Protein 2J9W (pdb70)

Organism: Xenopus laevis (NCBI:txid8355)

Structure (mmCIF, N/CA/C/O backbone):
data_2J9W
#
_entry.id   2J9W
#
_cell.length_a   25.997
_cell.length_b   89.713
_cell.length_c   40.384
_cell.angle_alpha   90.00
_cell.angle_beta   95.13
_cell.angle_gamma   90.00
#
_symmetry.space_group_name_H-M   'P 1 21 1'
#
loop_
_entity.id
_entity.type
_entity.pdbx_description
1 polymer 'VPS28-PROV PROTEIN'
2 water water
#
loop_
_atom_site.group_PDB
_atom_site.id
_atom_site.type_symbol
_atom_site.label_atom_id
_atom_site.label_alt_id
_atom_site.label_comp_id
_atom_site.label_asym_id
_atom_site.label_entity_id
_atom_site.label_seq_id
_atom_site.pdbx_PDB_ins_code
_atom_site.Cartn_x
_atom_site.Cartn_y
_atom_site.Cartn_z
_atom_site.occupancy
_atom_site.B_iso_or_equiv
_atom_site.auth_seq_id
_atom_site.auth_comp_id
_atom_site.auth_asym_id
_atom_site.auth_atom_id
_atom_site.pdbx_PDB_model_num
ATOM 1 N N . HIS A 1 1 ? 19.139 0.721 28.151 1.00 23.98 120 HIS A N 1
ATOM 2 C CA . HIS A 1 1 ? 18.393 1.802 28.831 1.00 23.53 120 HIS A CA 1
ATOM 3 C C . HIS A 1 1 ? 19.151 3.120 28.673 1.00 23.12 120 HIS A C 1
ATOM 4 O O . HIS A 1 1 ? 20.368 3.171 28.869 1.00 23.87 120 HIS A O 1
ATOM 11 N N . HIS A 1 2 ? 18.422 4.181 28.324 1.00 22.30 121 HIS A N 1
ATOM 12 C CA . HIS A 1 2 ? 18.998 5.500 28.071 1.00 22.93 121 HIS A CA 1
ATOM 13 C C . HIS A 1 2 ? 17.883 6.503 28.217 1.00 22.45 121 HIS A C 1
ATOM 14 O O . HIS A 1 2 ? 16.877 6.373 27.539 1.00 23.12 121 HIS A O 1
ATOM 21 N N . MET A 1 3 ? 18.043 7.504 29.085 1.00 20.63 122 MET A N 1
ATOM 22 C CA . MET A 1 3 ? 16.997 8.516 29.251 1.00 19.94 122 MET A CA 1
ATOM 23 C C . MET A 1 3 ? 17.367 9.779 28.501 1.00 19.49 122 MET A C 1
ATOM 24 O O . MET A 1 3 ? 18.506 10.233 28.577 1.00 19.72 122 MET A O 1
ATOM 29 N N . GLY A 1 4 ? 16.389 10.340 27.796 1.00 17.84 123 GLY A N 1
ATOM 30 C CA . GLY A 1 4 ? 16.551 11.559 27.008 1.00 18.77 123 GLY A CA 1
ATOM 31 C C . GLY A 1 4 ? 16.599 12.844 27.812 1.00 19.73 123 GLY A C 1
ATOM 32 O O . GLY A 1 4 ? 16.249 12.872 29.015 1.00 19.49 123 GLY A O 1
ATOM 33 N N . ASN A 1 5 ? 17.010 13.916 27.131 1.00 18.67 124 ASN A N 1
ATOM 34 C CA . ASN A 1 5 ? 17.095 15.246 27.713 1.00 18.48 124 ASN A CA 1
ATOM 35 C C . ASN A 1 5 ? 15.785 15.735 28.317 1.00 16.44 124 ASN A C 1
ATOM 36 O O . ASN A 1 5 ? 15.798 16.269 29.441 1.00 15.61 124 ASN A O 1
ATOM 41 N N . LEU A 1 6 ? 14.670 15.614 27.600 1.00 15.20 125 LEU A N 1
ATOM 42 C CA . LEU A 1 6 ? 13.415 16.137 28.095 1.00 14.54 125 LEU A CA 1
ATOM 43 C C . LEU A 1 6 ? 13.031 15.535 29.457 1.00 13.36 125 LEU A C 1
ATOM 44 O O . LEU A 1 6 ? 12.660 16.260 30.389 1.00 12.24 125 LEU A O 1
ATOM 49 N N . ASN A 1 7 ? 13.075 14.219 29.580 1.00 12.52 126 ASN A N 1
ATOM 50 C CA . ASN A 1 7 ? 12.686 13.578 30.832 1.00 11.42 126 ASN A CA 1
ATOM 51 C C . ASN A 1 7 ? 13.632 13.885 31.969 1.00 11.24 126 ASN A C 1
ATOM 52 O O . ASN A 1 7 ? 13.190 14.046 33.108 1.00 11.41 126 ASN A O 1
ATOM 57 N N . ARG A 1 8 ? 14.916 14.008 31.691 1.00 11.72 127 ARG A N 1
ATOM 58 C CA . ARG A 1 8 ? 15.906 14.455 32.692 1.00 12.05 127 ARG A CA 1
ATOM 59 C C . ARG A 1 8 ? 15.568 15.870 33.139 1.00 12.97 127 ARG A C 1
ATOM 60 O O . ARG A 1 8 ? 15.610 16.163 34.357 1.00 12.83 127 ARG A O 1
ATOM 68 N N . CYS A 1 9 ? 15.224 16.756 32.219 1.00 11.83 128 CYS A N 1
ATOM 69 C CA . CYS A 1 9 ? 14.813 18.117 32.579 1.00 12.92 128 CYS A CA 1
ATOM 70 C C . CYS A 1 9 ? 13.573 18.132 33.449 1.00 10.26 128 CYS A C 1
ATOM 71 O O . CYS A 1 9 ? 13.511 18.878 34.455 1.00 10.08 128 CYS A O 1
ATOM 74 N N . ILE A 1 10 ? 12.549 17.371 33.088 1.00 10.81 129 ILE A N 1
ATOM 75 C CA . ILE A 1 10 ? 11.350 17.353 33.875 1.00 10.64 129 ILE A CA 1
ATOM 76 C C . ILE A 1 10 ? 11.641 16.919 35.298 1.00 10.13 129 ILE A C 1
ATOM 77 O O . ILE A 1 10 ? 11.196 17.570 36.245 1.00 10.00 129 ILE A O 1
ATOM 82 N N . ALA A 1 11 ? 12.394 15.851 35.468 1.00 9.79 130 ALA A N 1
ATOM 83 C CA . ALA A 1 11 ? 12.682 15.373 36.814 1.00 10.23 130 ALA A CA 1
ATOM 84 C C . ALA A 1 11 ? 13.457 16.416 37.593 1.00 9.92 130 ALA A C 1
ATOM 85 O O . ALA A 1 11 ? 13.143 16.663 38.766 1.00 9.98 130 ALA A O 1
ATOM 87 N N . ASP A 1 12 ? 14.438 17.054 36.962 1.00 9.38 131 ASP A N 1
ATOM 88 C CA . ASP A 1 12 ? 15.250 18.042 37.659 1.00 10.68 131 ASP A CA 1
ATOM 89 C C . ASP A 1 12 ? 14.456 19.285 38.023 1.00 9.27 131 ASP A C 1
ATOM 90 O O . ASP A 1 12 ? 14.630 19.845 39.129 1.00 9.98 131 ASP A O 1
ATOM 95 N N . ILE A 1 13 ? 13.583 19.725 37.130 1.00 8.39 132 ILE A N 1
ATOM 96 C CA . ILE A 1 13 ? 12.773 20.916 37.419 1.00 8.48 132 ILE A CA 1
ATOM 97 C C . ILE A 1 13 ? 11.800 20.637 38.595 1.00 7.89 132 ILE A C 1
ATOM 98 O O . ILE A 1 13 ? 11.670 21.463 39.520 1.00 8.41 132 ILE A O 1
ATOM 103 N N . VAL A 1 14 ? 11.125 19.484 38.593 1.00 8.47 133 VAL A N 1
ATOM 104 C CA . VAL A 1 14 ? 10.243 19.145 39.692 1.00 9.28 133 VAL A CA 1
ATOM 105 C C . VAL A 1 14 ? 11.036 19.090 41.008 1.00 9.36 133 VAL A C 1
ATOM 106 O O . VAL A 1 14 ? 10.641 19.704 42.027 1.00 7.78 133 VAL A O 1
ATOM 110 N N . SER A 1 15 ? 12.160 18.374 41.006 1.00 10.07 134 SER A N 1
ATOM 111 C CA . SER A 1 15 ? 12.900 18.249 42.245 1.00 9.88 134 SER A CA 1
ATOM 112 C C . SER A 1 15 ? 13.461 19.592 42.726 1.00 9.18 134 SER A C 1
ATOM 113 O O . SER A 1 15 ? 13.492 19.870 43.936 1.00 10.24 134 SER A O 1
ATOM 116 N N . LEU A 1 16 ? 13.867 20.465 41.813 1.00 8.74 135 LEU A N 1
ATOM 117 C CA . LEU A 1 16 ? 14.413 21.774 42.205 1.00 8.91 135 LEU A CA 1
ATOM 118 C C . LEU A 1 16 ? 13.332 22.703 42.710 1.00 8.78 135 LEU A C 1
ATOM 119 O O . LEU A 1 16 ? 13.550 23.408 43.711 1.00 8.02 135 LEU A O 1
ATOM 124 N N . PHE A 1 17 ? 12.162 22.714 42.073 1.00 8.94 136 PHE A N 1
ATOM 125 C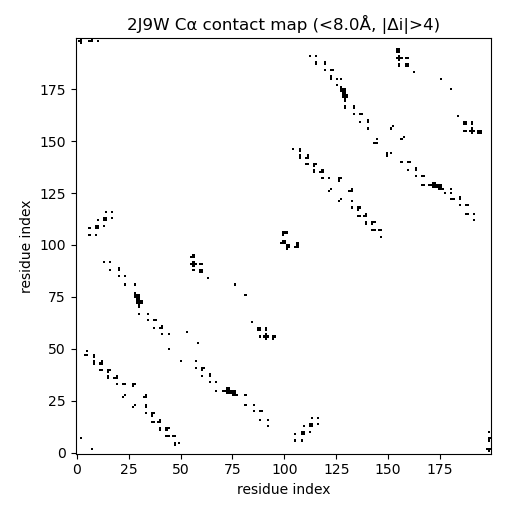 CA . PHE A 1 17 ? 11.064 23.506 42.623 1.00 8.66 136 PHE A CA 1
ATOM 126 C C . PHE A 1 17 ? 10.816 23.115 44.072 1.00 9.41 136 PHE A C 1
ATOM 127 O O . PHE A 1 17 ? 10.713 23.980 44.956 1.00 9.66 136 PHE A O 1
ATOM 135 N N . ILE A 1 18 ? 10.681 21.817 44.331 1.00 9.44 137 ILE A N 1
ATOM 136 C CA . ILE A 1 18 ? 10.300 21.396 45.684 1.00 11.29 137 ILE A CA 1
ATOM 137 C C . ILE A 1 18 ? 11.464 21.636 46.638 1.00 11.33 137 ILE A C 1
ATOM 138 O O . ILE A 1 18 ? 11.227 22.027 47.796 1.00 11.67 137 ILE A O 1
ATOM 143 N N . THR A 1 19 ? 12.709 21.433 46.187 1.00 10.68 138 THR A N 1
ATOM 144 C CA A THR A 1 19 ? 13.868 21.671 47.058 0.50 12.56 138 THR A CA 1
ATOM 145 C CA B THR A 1 19 ? 13.913 21.697 46.987 0.50 11.04 138 THR A CA 1
ATOM 146 C C . THR A 1 19 ? 13.959 23.135 47.488 1.00 11.50 138 THR A C 1
ATOM 147 O O . THR A 1 19 ? 14.180 23.416 48.700 1.00 12.20 138 THR A O 1
ATOM 154 N N . VAL A 1 20 ? 13.756 24.071 46.558 1.00 10.56 139 VAL A N 1
ATOM 155 C CA . VAL A 1 20 ? 13.818 25.487 46.929 1.00 10.88 139 VAL A CA 1
ATOM 156 C C . VAL A 1 20 ? 12.681 25.818 47.899 1.00 10.46 139 VAL A C 1
ATOM 157 O O . VAL A 1 20 ? 12.906 26.472 48.937 1.00 10.61 139 VAL A O 1
ATOM 161 N N . MET A 1 21 ? 11.460 25.363 47.615 1.00 9.31 140 MET A N 1
ATOM 162 C CA . MET A 1 21 ? 10.343 25.607 48.526 1.00 11.39 140 MET A CA 1
ATOM 163 C C . MET A 1 21 ? 10.598 25.027 49.905 1.00 10.58 140 MET A C 1
ATOM 164 O O . MET A 1 21 ? 10.350 25.686 50.917 1.00 11.29 140 MET A O 1
ATOM 169 N N . ASP A 1 22 ? 11.154 23.814 49.950 1.00 9.78 141 ASP A N 1
ATOM 170 C CA . ASP A 1 22 ? 11.424 23.186 51.234 1.00 10.78 141 ASP A CA 1
ATOM 171 C C . ASP A 1 22 ? 12.479 23.921 52.026 1.00 11.61 141 ASP A C 1
ATOM 172 O O . ASP A 1 22 ? 12.360 24.024 53.247 1.00 13.00 141 ASP A O 1
ATOM 177 N N . LYS A 1 23 ? 13.483 24.471 51.355 1.00 11.87 142 LYS A N 1
ATOM 178 C CA . LYS A 1 23 ? 14.505 25.265 52.058 1.00 12.68 142 LYS A CA 1
ATOM 179 C C . LYS A 1 23 ? 13.876 26.504 52.664 1.00 12.61 142 LYS A C 1
ATOM 180 O O . LYS A 1 23 ? 14.162 26.843 53.824 1.00 12.45 142 LYS A O 1
ATOM 186 N N . LEU A 1 24 ? 13.030 27.182 51.902 1.00 11.76 143 LEU A N 1
ATOM 187 C CA . LEU A 1 24 ? 12.285 28.341 52.439 1.00 12.01 143 LEU A CA 1
ATOM 188 C C . LEU A 1 24 ? 11.400 27.961 53.625 1.00 13.44 143 LEU A C 1
ATOM 189 O O . LEU A 1 24 ? 11.330 28.684 54.626 1.00 14.45 143 LEU A O 1
ATOM 194 N N . ARG A 1 25 ? 10.772 26.798 53.584 1.00 14.36 144 ARG A N 1
ATOM 195 C CA . ARG A 1 25 ? 9.966 26.330 54.714 1.00 16.59 144 ARG A CA 1
ATOM 196 C C . ARG A 1 25 ? 10.818 25.960 55.913 1.00 17.12 144 ARG A C 1
ATOM 197 O O . ARG A 1 25 ? 10.294 25.963 57.045 1.00 18.99 144 ARG A O 1
ATOM 205 N N . LEU A 1 26 ? 12.096 25.670 55.691 1.00 17.86 145 LEU A N 1
ATOM 206 C CA . LEU A 1 26 ? 13.045 25.306 56.762 1.00 18.12 145 LEU A CA 1
ATOM 207 C C . LEU A 1 26 ? 13.782 26.518 57.328 1.00 18.33 145 LEU A C 1
ATOM 208 O O . LEU A 1 26 ? 14.767 26.379 58.065 1.00 18.30 145 LEU A O 1
ATOM 213 N N . GLU A 1 27 ? 13.285 27.693 56.980 1.00 17.87 146 GLU A N 1
ATOM 214 C CA . GLU A 1 27 ? 13.890 28.958 57.439 1.00 18.70 146 GLU A CA 1
ATOM 215 C C . GLU A 1 27 ? 15.289 29.251 56.921 1.00 17.81 146 GLU A C 1
ATOM 216 O O . GLU A 1 27 ? 16.051 29.992 57.543 1.00 18.44 146 GLU A O 1
ATOM 222 N N . ILE A 1 28 ? 15.637 28.668 55.779 1.00 14.61 147 ILE A N 1
ATOM 223 C CA . ILE A 1 28 ? 16.841 29.057 55.085 1.00 15.74 147 ILE A CA 1
ATOM 224 C C . ILE A 1 28 ? 16.515 30.390 54.396 1.00 14.77 147 ILE A C 1
ATOM 225 O O . ILE A 1 28 ? 15.500 30.507 53.687 1.00 14.84 147 ILE A O 1
ATOM 230 N N . ARG A 1 29 ? 17.354 31.401 54.632 1.00 14.30 148 ARG A N 1
ATOM 231 C CA . ARG A 1 29 ? 17.054 32.789 54.212 1.00 14.13 148 ARG A CA 1
ATOM 232 C C . ARG A 1 29 ? 18.174 33.495 53.441 1.00 13.03 148 ARG A C 1
ATOM 233 O O . ARG A 1 29 ? 17.897 34.434 52.726 1.00 11.90 148 ARG A O 1
ATOM 241 N N . ALA A 1 30 ? 19.422 33.041 53.578 1.00 12.21 149 ALA A N 1
ATOM 242 C CA . ALA A 1 30 ? 20.528 33.788 52.997 1.00 12.25 149 ALA A CA 1
ATOM 243 C C . ALA A 1 30 ? 20.528 33.642 51.504 1.00 12.22 149 ALA A C 1
ATOM 244 O O . ALA A 1 30 ? 20.308 32.536 50.9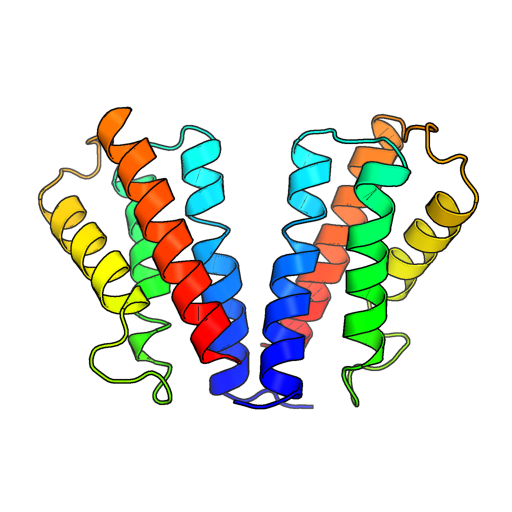85 1.00 12.62 149 ALA A O 1
ATOM 246 N N . MET A 1 31 ? 20.896 34.717 50.821 1.00 12.07 150 MET A N 1
ATOM 247 C CA . MET A 1 31 ? 20.921 34.713 49.363 1.00 13.29 150 MET A CA 1
ATOM 248 C C . MET A 1 31 ? 21.814 33.604 48.852 1.00 12.32 150 MET A C 1
ATOM 249 O O . MET A 1 31 ? 21.449 32.870 47.895 1.00 13.43 150 MET A O 1
ATOM 254 N N . ASP A 1 32 ? 22.993 33.438 49.457 1.00 12.62 151 ASP A N 1
ATOM 255 C CA . ASP A 1 32 ? 23.916 32.440 48.917 1.00 12.69 151 ASP A CA 1
ATOM 256 C C . ASP A 1 32 ? 23.479 30.997 49.209 1.00 12.66 151 ASP A C 1
ATOM 257 O O . ASP A 1 32 ? 24.081 30.027 48.702 1.00 13.52 151 ASP A O 1
ATOM 262 N N . GLU A 1 33 ? 22.429 30.822 50.014 1.00 11.91 152 GLU A N 1
ATOM 263 C CA . GLU A 1 33 ? 21.867 29.512 50.309 1.00 13.27 152 GLU A CA 1
ATOM 264 C C . GLU A 1 33 ? 20.651 29.163 49.469 1.00 12.35 152 GLU A C 1
ATOM 265 O O . GLU A 1 33 ? 20.273 27.987 49.384 1.00 14.33 152 GLU A O 1
ATOM 271 N N . ILE A 1 34 ? 20.009 30.166 48.873 1.00 10.94 153 ILE A N 1
ATOM 272 C CA . ILE A 1 34 ? 18.784 29.966 48.078 1.00 11.99 153 ILE A CA 1
ATOM 273 C C . ILE A 1 34 ? 19.077 30.171 46.593 1.00 11.38 153 ILE A C 1
ATOM 274 O O . ILE A 1 34 ? 18.590 29.423 45.702 1.00 11.50 153 ILE A O 1
ATOM 279 N N . GLN A 1 35 ? 19.838 31.206 46.292 1.00 11.10 154 GLN A N 1
ATOM 280 C CA . GLN A 1 35 ? 20.068 31.551 44.903 1.00 11.34 154 GLN A CA 1
ATOM 281 C C . GLN A 1 35 ? 20.647 30.401 44.007 1.00 10.94 154 GLN A C 1
ATOM 282 O O . GLN A 1 35 ? 20.242 30.279 42.851 1.00 10.85 154 GLN A O 1
ATOM 28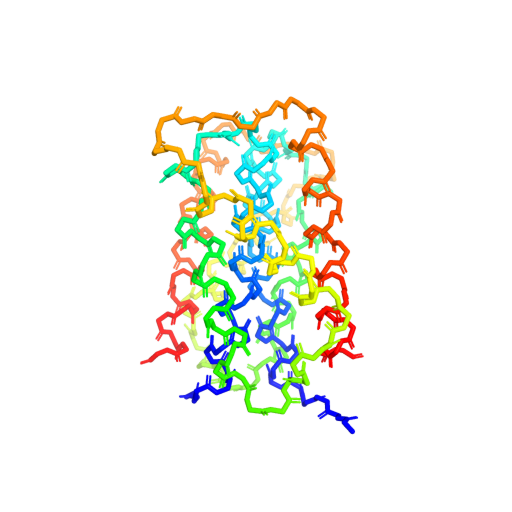8 N N . PRO A 1 36 ? 21.634 29.623 44.484 1.00 11.06 155 PRO A N 1
ATOM 289 C CA . PRO A 1 36 ? 22.204 28.597 43.572 1.00 11.00 155 PRO A CA 1
ATOM 290 C C . PRO A 1 36 ? 21.200 27.583 43.087 1.00 11.34 155 PRO A C 1
ATOM 291 O O . PRO A 1 36 ? 21.195 27.231 41.911 1.00 11.38 155 PRO A O 1
ATOM 295 N N . ASP A 1 37 ? 20.352 27.080 43.951 1.00 11.16 156 ASP A N 1
ATOM 296 C CA . ASP A 1 37 ? 19.310 26.189 43.462 1.00 12.37 156 ASP A CA 1
ATOM 297 C C . ASP A 1 37 ? 18.334 26.871 42.510 1.00 12.31 156 ASP A C 1
ATOM 298 O O . ASP A 1 37 ? 17.864 26.251 41.552 1.00 11.13 156 ASP A O 1
ATOM 303 N N . LEU A 1 38 ? 18.021 28.146 42.762 1.00 10.91 157 LEU A N 1
ATOM 304 C CA . LEU A 1 38 ? 17.118 28.876 41.896 1.00 10.64 157 LEU A CA 1
ATOM 305 C C . LEU A 1 38 ? 17.760 29.056 40.522 1.00 10.37 157 LEU A C 1
ATOM 306 O O . LEU A 1 38 ? 17.105 28.973 39.490 1.00 9.43 157 LEU A O 1
ATOM 311 N N . ARG A 1 39 ? 19.069 29.324 40.500 1.00 10.55 158 ARG A N 1
ATOM 312 C CA . ARG A 1 39 ? 19.760 29.439 39.239 1.00 10.00 158 ARG A CA 1
ATOM 313 C C . ARG A 1 39 ? 19.734 28.103 38.501 1.00 10.73 158 ARG A C 1
ATOM 314 O O . ARG A 1 39 ? 19.527 28.080 37.307 1.00 9.63 158 ARG A O 1
ATOM 322 N N . GLU A 1 40 ? 19.932 27.008 39.229 1.00 9.84 159 GLU A N 1
ATOM 323 C CA . GLU A 1 40 ? 19.903 25.665 38.609 1.00 11.08 159 GLU A CA 1
ATOM 324 C C . GLU A 1 40 ? 18.521 25.413 38.014 1.00 9.91 159 GLU A C 1
ATOM 325 O O . GLU A 1 40 ? 18.404 24.905 36.890 1.00 10.75 159 GLU A O 1
ATOM 331 N N . LEU A 1 41 ? 17.476 25.818 38.722 1.00 10.20 160 LEU A N 1
ATOM 332 C CA . LEU A 1 41 ? 16.110 25.651 38.229 1.00 9.83 160 LEU A CA 1
ATOM 333 C C . LEU A 1 41 ? 15.867 26.443 36.950 1.00 9.63 160 LEU A C 1
ATOM 334 O O . LEU A 1 41 ? 15.356 25.928 35.945 1.00 10.53 160 LEU A O 1
ATOM 339 N N . MET A 1 42 ? 16.317 27.699 36.946 1.00 10.40 161 MET A N 1
ATOM 340 C CA . MET A 1 42 ? 16.174 28.547 35.779 1.00 10.91 161 MET A CA 1
ATOM 341 C C . MET A 1 42 ? 16.904 27.941 34.573 1.00 9.80 161 MET A C 1
ATOM 342 O O . MET A 1 42 ? 16.347 27.860 33.467 1.00 10.27 161 MET A O 1
ATOM 347 N N . GLU A 1 43 ? 18.180 27.560 34.761 1.00 10.84 162 GLU A N 1
ATOM 348 C CA . GLU A 1 43 ? 18.951 26.993 33.634 1.00 11.02 162 GLU A CA 1
ATOM 349 C C . GLU A 1 43 ? 18.348 25.696 33.135 1.00 11.27 162 GLU A C 1
ATOM 350 O O . GLU A 1 43 ? 18.411 25.417 31.918 1.00 12.66 162 GLU A O 1
ATOM 356 N N . THR A 1 44 ? 17.795 24.875 34.023 1.00 9.44 163 THR A N 1
ATOM 357 C CA A THR A 1 44 ? 17.169 23.649 33.530 0.50 12.15 163 THR A CA 1
ATOM 358 C CA B THR A 1 44 ? 17.147 23.639 33.565 0.50 10.39 163 THR A CA 1
ATOM 359 C C . THR A 1 44 ? 15.931 23.945 32.691 1.00 10.86 163 THR A C 1
ATOM 360 O O . THR A 1 44 ? 15.726 23.285 31.671 1.00 11.97 163 THR A O 1
ATOM 367 N N . MET A 1 45 ? 15.130 24.944 33.082 1.00 11.14 164 MET A N 1
ATOM 368 C CA . MET A 1 45 ? 13.984 25.365 32.261 1.00 12.40 164 MET A CA 1
ATOM 369 C C . MET A 1 45 ? 14.484 25.879 30.926 1.00 14.09 164 MET A C 1
ATOM 370 O O . MET A 1 45 ? 13.859 25.612 29.880 1.00 14.85 164 MET A O 1
ATOM 375 N N . ASN A 1 46 ? 15.621 26.577 30.935 1.00 14.75 165 ASN A N 1
ATOM 376 C CA . ASN A 1 46 ? 16.210 27.061 29.671 1.00 16.08 165 ASN A CA 1
ATOM 377 C C . ASN A 1 46 ? 16.663 25.919 28.767 1.00 17.29 165 ASN A C 1
ATOM 378 O O . ASN A 1 46 ? 16.613 26.058 27.533 1.00 20.26 165 ASN A O 1
ATOM 383 N N . ARG A 1 47 ? 17.095 24.806 29.349 1.00 17.15 166 ARG A N 1
ATOM 384 C CA . ARG A 1 47 ? 17.511 23.630 28.557 1.00 19.24 166 ARG A CA 1
ATOM 385 C C . ARG A 1 47 ? 16.317 22.801 28.070 1.00 19.92 166 ARG A C 1
ATOM 386 O O . ARG A 1 47 ? 16.477 21.899 27.208 1.00 20.25 166 ARG A O 1
ATOM 394 N N . MET A 1 48 ? 15.126 23.092 28.598 1.00 19.30 167 MET A N 1
ATOM 395 C CA . MET A 1 48 ? 13.919 22.379 28.186 1.00 18.70 167 MET A CA 1
ATOM 396 C C . MET A 1 48 ? 13.298 23.124 27.033 1.00 19.74 167 MET A C 1
ATOM 397 O O . MET A 1 48 ? 12.487 24.014 27.221 1.00 20.44 167 MET A O 1
ATOM 402 N N . SER A 1 49 ? 13.675 22.740 25.818 1.00 22.29 168 SER A N 1
ATOM 403 C CA . SER A 1 49 ? 13.234 23.447 24.612 1.00 23.10 168 SER A CA 1
ATOM 404 C C . SER A 1 49 ? 11.721 23.416 24.352 1.00 23.85 168 SER A C 1
ATOM 405 O O . SER A 1 49 ? 11.191 24.297 23.648 1.00 24.32 168 SER A O 1
ATOM 408 N N . HIS A 1 50 ? 11.032 22.429 24.936 1.00 22.24 169 HIS A N 1
ATOM 409 C CA . HIS A 1 50 ? 9.595 22.257 24.737 1.00 22.42 169 HIS A CA 1
ATOM 410 C C . HIS A 1 50 ? 8.748 23.312 25.477 1.00 22.80 169 HIS A C 1
ATOM 411 O O . HIS A 1 50 ? 7.549 23.469 25.193 1.00 23.69 169 HIS A O 1
ATOM 418 N N . LEU A 1 51 ? 9.356 24.025 26.428 1.00 22.81 170 LEU A N 1
ATOM 419 C CA . LEU A 1 51 ? 8.634 25.072 27.152 1.00 23.51 170 LEU A CA 1
ATOM 420 C C . LEU A 1 51 ? 8.390 26.251 26.229 1.00 24.88 170 LEU A C 1
ATOM 421 O O . LEU A 1 51 ? 9.279 26.613 25.444 1.00 25.99 170 LEU A O 1
ATOM 426 N N . PRO A 1 52 ? 7.190 26.849 26.309 1.00 25.93 171 PRO A N 1
ATOM 427 C CA . PRO A 1 52 ? 6.913 28.055 25.525 1.00 26.93 171 PRO A CA 1
ATOM 428 C C . PRO A 1 52 ? 7.869 29.206 25.898 1.00 28.05 171 PRO A C 1
ATOM 429 O O . PRO A 1 52 ? 8.336 29.276 27.036 1.00 26.79 171 PRO A O 1
ATOM 433 N N . PRO A 1 53 ? 8.201 30.087 24.930 1.00 28.59 172 PRO A N 1
ATOM 434 C CA . PRO A 1 53 ? 9.194 31.116 25.240 1.00 29.15 172 PRO A CA 1
ATOM 435 C C . PRO A 1 53 ? 8.805 32.078 26.368 1.00 29.02 172 PRO A C 1
ATOM 436 O O . PRO A 1 53 ? 9.693 32.584 27.065 1.00 30.27 172 PRO A O 1
ATOM 440 N N . ASP A 1 54 ? 7.510 32.315 26.558 1.00 28.55 173 ASP A N 1
ATOM 441 C CA . ASP A 1 54 ? 7.051 33.229 27.610 1.00 27.42 173 ASP A CA 1
ATOM 442 C C . ASP A 1 54 ? 6.473 32.484 28.829 1.00 25.69 173 ASP A C 1
ATOM 443 O O . ASP A 1 54 ? 5.725 33.061 29.624 1.00 24.82 173 ASP A O 1
ATOM 448 N N . PHE A 1 55 ? 6.820 31.209 28.960 1.00 21.91 174 PHE A N 1
ATOM 449 C CA . PHE A 1 55 ? 6.296 30.349 30.023 1.00 18.47 174 PHE A CA 1
ATOM 450 C C . PHE A 1 55 ? 6.318 31.034 31.391 1.00 17.26 174 PHE A C 1
ATOM 451 O O . PHE A 1 55 ? 7.370 31.465 31.879 1.00 15.44 174 PHE A O 1
ATOM 459 N N . GLU A 1 56 ? 5.122 31.131 31.974 1.00 17.69 175 GLU A N 1
ATOM 460 C CA . GLU A 1 56 ? 4.829 31.726 33.282 1.00 18.81 175 GLU A CA 1
ATOM 461 C C . GLU A 1 56 ? 5.804 31.334 34.413 1.00 16.55 175 GLU A C 1
ATOM 462 O O . GLU A 1 56 ? 6.300 32.181 35.193 1.00 16.08 175 GLU A O 1
ATOM 468 N N . GLY A 1 57 ? 6.105 30.057 34.491 1.00 14.46 176 GLY A N 1
ATOM 469 C CA . GLY A 1 57 ? 6.953 29.565 35.565 1.00 14.47 176 GLY A CA 1
ATOM 470 C C . GLY A 1 57 ? 8.382 30.070 35.469 1.00 14.26 176 GLY A C 1
ATOM 471 O O . GLY A 1 57 ? 9.042 30.392 36.486 1.00 14.70 176 GLY A O 1
ATOM 472 N N . ARG A 1 58 ? 8.895 30.153 34.245 1.00 11.90 177 ARG A N 1
ATOM 473 C CA . ARG A 1 58 ? 10.204 30.706 34.060 1.00 12.70 177 ARG A CA 1
ATOM 474 C C . ARG A 1 58 ? 10.249 32.185 34.392 1.00 12.38 177 ARG A C 1
ATOM 475 O O . ARG A 1 58 ? 11.228 32.635 34.952 1.00 13.38 177 ARG A O 1
ATOM 483 N N . GLU A 1 59 ? 9.185 32.917 34.075 1.00 12.75 178 GLU A N 1
ATOM 484 C CA . GLU A 1 59 ? 9.193 34.350 34.355 1.00 14.41 178 GLU A CA 1
ATOM 485 C C . GLU A 1 59 ? 9.262 34.577 35.863 1.00 12.54 178 GLU A C 1
ATOM 486 O O . GLU A 1 59 ? 9.955 35.467 36.319 1.00 12.88 178 GLU A O 1
ATOM 492 N N . LYS A 1 60 ? 8.558 33.767 36.639 1.00 11.37 179 LYS A N 1
ATOM 493 C CA . LYS A 1 60 ? 8.537 33.948 38.078 1.00 11.17 179 LYS A CA 1
ATOM 494 C C . LYS A 1 60 ? 9.887 33.643 38.698 1.00 10.59 179 LYS A C 1
ATOM 495 O O . LYS A 1 60 ? 10.387 34.381 39.541 1.00 11.31 179 LYS A O 1
ATOM 501 N N . VAL A 1 61 ? 10.533 32.569 38.236 1.00 9.60 180 VAL A N 1
ATOM 502 C CA . VAL A 1 61 ? 11.855 32.216 38.711 1.00 10.27 180 VAL A CA 1
ATOM 503 C C . VAL A 1 61 ? 12.865 33.296 38.299 1.00 9.41 180 VAL A C 1
ATOM 504 O O . VAL A 1 61 ? 13.681 33.722 39.111 1.00 9.86 180 VAL A O 1
ATOM 508 N N . SER A 1 62 ? 12.810 33.752 37.044 1.00 9.13 181 SER A N 1
ATOM 509 C CA . SER A 1 62 ? 13.712 34.799 36.562 1.00 10.60 181 SER A CA 1
ATOM 510 C C . SER A 1 62 ? 13.596 36.078 37.398 1.00 9.18 181 SER A C 1
ATOM 511 O O . SER A 1 62 ? 14.600 36.711 37.730 1.00 10.66 181 SER A O 1
ATOM 514 N N . GLN A 1 63 ? 12.369 36.473 37.701 1.00 9.70 182 GLN A N 1
ATOM 515 C CA . GLN A 1 63 ? 12.173 37.684 38.497 1.00 9.49 182 GLN A CA 1
ATOM 516 C C . GLN A 1 63 ? 12.785 37.557 39.860 1.00 8.86 182 GLN A C 1
ATOM 517 O O . GLN A 1 63 ? 13.435 38.489 40.331 1.00 9.45 182 GLN A O 1
ATOM 523 N N . TRP A 1 64 ? 12.622 36.411 40.511 1.00 9.02 183 TRP A N 1
ATOM 524 C CA . TRP A 1 64 ? 13.324 36.168 41.760 1.00 9.66 183 TRP A CA 1
ATOM 525 C C . TRP A 1 64 ? 14.856 36.148 41.605 1.00 10.06 183 TRP A C 1
ATOM 526 O O . TRP A 1 64 ? 15.601 36.697 42.457 1.00 10.59 183 TRP A O 1
ATOM 537 N N . LEU A 1 65 ? 15.376 35.569 40.512 1.00 10.73 184 LEU A N 1
ATOM 538 C CA . LEU A 1 65 ? 16.838 35.636 40.328 1.00 11.79 184 LEU A CA 1
ATOM 539 C C . LEU A 1 65 ? 17.367 37.067 40.199 1.00 11.61 184 LEU A C 1
ATOM 540 O O . LEU A 1 65 ? 18.402 37.436 40.750 1.00 12.12 184 LEU A O 1
ATOM 545 N N . GLN A 1 66 ? 16.596 37.902 39.500 1.00 11.98 185 GLN A N 1
ATOM 546 C CA . GLN A 1 66 ? 16.938 39.300 39.337 1.00 13.69 185 GLN A CA 1
ATOM 547 C C . GLN A 1 66 ? 16.891 40.014 40.678 1.00 13.65 185 GLN A C 1
ATOM 548 O O . GLN A 1 66 ? 17.770 40.839 41.016 1.00 13.89 185 GLN A O 1
ATOM 554 N N . LYS A 1 67 ? 15.871 39.707 41.468 1.00 13.75 186 LYS A N 1
ATOM 555 C CA . LYS A 1 67 ? 15.791 40.340 42.774 1.00 14.42 186 LYS A CA 1
ATOM 556 C C . LYS A 1 67 ? 16.980 39.916 43.636 1.00 14.41 186 LYS A C 1
ATOM 557 O O . LYS A 1 67 ? 17.632 40.747 44.284 1.00 15.17 186 LYS A O 1
ATOM 563 N N . LEU A 1 68 ? 17.288 38.630 43.646 1.00 13.45 187 LEU A N 1
ATOM 564 C CA . LEU A 1 68 ? 18.396 38.141 44.455 1.00 14.57 187 LEU A CA 1
ATOM 565 C C . LEU A 1 68 ? 19.736 38.715 43.977 1.00 16.03 187 LEU A C 1
ATOM 566 O O . LEU A 1 68 ? 20.673 38.821 44.772 1.00 14.68 187 LEU A O 1
ATOM 571 N N . SER A 1 69 ? 19.820 39.103 42.699 1.00 15.96 188 SER A N 1
ATOM 572 C CA . SER A 1 69 ? 21.091 39.614 42.143 1.00 17.66 188 SER A CA 1
ATOM 573 C C . SER A 1 69 ? 21.482 40.958 42.746 1.00 18.33 188 SER A C 1
ATOM 574 O O . SER A 1 69 ? 22.650 41.367 42.698 1.00 19.72 188 SER A O 1
ATOM 577 N N . SER A 1 70 ? 20.512 41.637 43.335 1.00 18.36 189 SER A N 1
ATOM 578 C CA . SER A 1 70 ? 20.737 42.946 43.928 1.00 19.39 189 SER A CA 1
ATOM 579 C C . SER A 1 70 ? 21.200 42.843 45.372 1.00 18.84 189 SER A C 1
ATOM 580 O O . SER A 1 70 ? 21.541 43.861 45.987 1.00 20.32 189 SER A O 1
ATOM 583 N N . MET A 1 71 ? 21.184 41.629 45.923 1.00 17.49 190 MET A N 1
ATOM 584 C CA . MET A 1 71 ? 21.584 41.383 47.305 1.00 17.10 190 MET A CA 1
ATOM 585 C C . MET A 1 71 ? 23.031 40.933 47.394 1.00 17.13 190 MET A C 1
ATOM 586 O O . MET A 1 71 ? 23.577 40.380 46.454 1.00 17.46 190 MET A O 1
ATOM 591 N N . SER A 1 72 ? 23.638 41.199 48.545 1.00 16.23 191 SER A N 1
ATOM 592 C CA . SER A 1 72 ? 24.892 40.582 48.957 1.00 16.61 191 SER A CA 1
ATOM 593 C C . SER A 1 72 ? 24.708 39.108 49.298 1.00 16.35 191 SER A C 1
ATOM 594 O O . SER A 1 72 ? 23.599 38.671 49.655 1.00 14.60 191 SER A O 1
ATOM 597 N N . ALA A 1 73 ? 25.789 38.336 49.205 1.00 16.29 192 ALA A N 1
ATOM 598 C CA . ALA A 1 73 ? 25.753 36.901 49.504 1.00 16.10 192 ALA A CA 1
ATOM 599 C C . ALA A 1 73 ? 25.150 36.615 50.877 1.00 15.63 192 ALA A C 1
ATOM 600 O O . ALA A 1 73 ? 24.391 35.650 51.045 1.00 15.32 192 ALA A O 1
ATOM 602 N N . SER A 1 74 ? 25.474 37.483 51.835 1.00 15.60 193 SER A N 1
ATOM 603 C CA . SER A 1 74 ? 25.065 37.306 53.226 1.00 15.07 193 SER A CA 1
ATOM 604 C C . SER A 1 74 ? 23.682 37.883 53.543 1.00 15.62 193 SER A C 1
ATOM 605 O O . SER A 1 74 ? 23.160 37.646 54.627 1.00 15.48 193 SER A O 1
ATOM 608 N N . ASP A 1 75 ? 23.112 38.625 52.601 1.00 14.69 194 ASP A N 1
ATOM 609 C CA . ASP A 1 75 ? 21.795 39.218 52.857 1.00 14.55 194 ASP A CA 1
ATOM 610 C C . ASP A 1 75 ? 20.738 38.125 52.980 1.00 14.63 194 ASP A C 1
ATOM 611 O O . ASP A 1 75 ? 20.814 37.082 52.327 1.00 13.88 194 ASP A O 1
ATOM 616 N N . GLU A 1 76 ? 19.750 38.380 53.823 1.00 14.71 195 GLU A N 1
ATOM 617 C CA . GLU A 1 76 ? 18.715 37.402 54.087 1.00 14.19 195 GLU A CA 1
ATOM 618 C C . GLU A 1 76 ? 17.370 37.908 53.640 1.00 14.65 195 GLU A C 1
ATOM 619 O O . GLU A 1 76 ? 17.041 39.098 53.790 1.00 15.14 195 GLU A O 1
ATOM 625 N N . LEU A 1 77 ? 16.567 36.988 53.121 1.00 12.79 196 LEU A N 1
ATOM 626 C CA . LEU A 1 77 ? 15.187 37.313 52.806 1.00 11.73 196 LEU A CA 1
ATOM 627 C C . LEU A 1 77 ? 14.389 37.483 54.109 1.00 11.02 196 LEU A C 1
ATOM 628 O O . LEU A 1 77 ? 14.598 36.728 55.063 1.00 12.33 196 LEU A O 1
ATOM 633 N N . ASP A 1 78 ? 13.516 38.501 54.164 1.00 11.01 197 ASP A N 1
ATOM 634 C CA . ASP A 1 78 ? 12.693 38.669 55.351 1.00 11.92 197 ASP A CA 1
ATOM 635 C C . ASP A 1 78 ? 11.387 37.856 55.271 1.00 11.49 197 ASP A C 1
ATOM 636 O O . ASP A 1 78 ? 11.102 37.202 54.273 1.00 10.68 197 ASP A O 1
ATOM 641 N N . ASP A 1 79 ? 10.566 37.908 56.313 1.00 12.46 198 ASP A N 1
ATOM 642 C CA . ASP A 1 79 ? 9.367 37.082 56.348 1.00 13.71 198 ASP A CA 1
ATOM 643 C C . ASP A 1 79 ? 8.431 3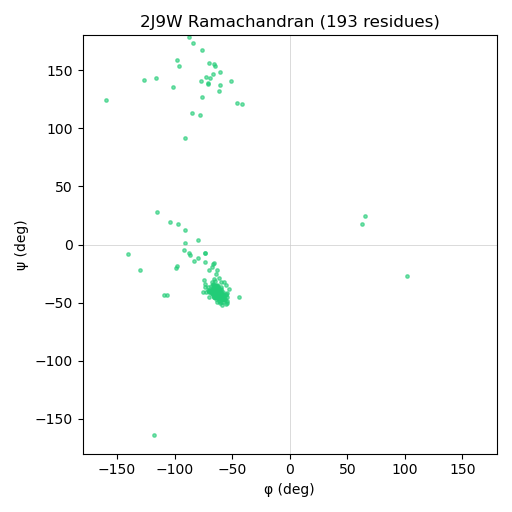7.373 55.195 1.00 12.79 198 ASP A C 1
ATOM 644 O O . ASP A 1 79 ? 7.837 36.458 54.635 1.00 12.87 198 ASP A O 1
ATOM 649 N N . SER A 1 80 ? 8.290 38.646 54.829 1.00 12.88 199 SER A N 1
ATOM 650 C CA . SER A 1 80 ? 7.354 39.005 53.746 1.00 12.96 199 SER A CA 1
ATOM 651 C C . SER A 1 80 ? 7.865 38.422 52.431 1.00 11.42 199 SER A C 1
ATOM 652 O O . SER A 1 80 ? 7.078 37.938 51.619 1.00 11.79 199 SER A O 1
ATOM 655 N N . GLN A 1 81 ? 9.172 38.529 52.200 1.00 10.39 200 GLN A N 1
ATOM 656 C CA . GLN A 1 81 ? 9.797 38.091 50.935 1.00 8.54 200 GLN A CA 1
ATOM 657 C C . GLN A 1 81 ? 9.722 36.568 50.873 1.00 10.02 200 GLN A C 1
ATOM 658 O O . GLN A 1 81 ? 9.404 36.033 49.854 1.00 8.59 200 GLN A O 1
ATOM 664 N N . VAL A 1 82 ? 9.919 35.891 51.977 1.00 8.36 201 VAL A N 1
ATOM 665 C CA . VAL A 1 82 ? 9.774 34.414 51.975 1.00 8.65 201 VAL A CA 1
ATOM 666 C C . VAL A 1 82 ? 8.364 33.950 51.629 1.00 10.01 201 VAL A C 1
ATOM 667 O O . VAL A 1 82 ? 8.175 33.076 50.797 1.00 9.70 201 VAL A O 1
ATOM 671 N N . ARG A 1 83 ? 7.376 34.585 52.222 1.00 9.40 202 ARG A N 1
ATOM 672 C CA . ARG A 1 83 ? 5.993 34.227 51.926 1.00 10.06 202 ARG A CA 1
ATOM 673 C C . ARG A 1 83 ? 5.660 34.494 50.453 1.00 9.47 202 ARG A C 1
ATOM 674 O O . ARG A 1 83 ? 5.004 33.659 49.794 1.00 9.59 202 ARG A O 1
ATOM 682 N N . GLN A 1 84 ? 6.096 35.627 49.918 1.00 8.64 203 GLN A N 1
ATOM 683 C CA . GLN A 1 84 ? 5.872 35.940 48.507 1.00 9.19 203 GLN A CA 1
ATOM 684 C C . GLN A 1 84 ? 6.631 34.958 47.602 1.00 9.61 203 GLN A C 1
ATOM 685 O O . GLN A 1 84 ? 6.070 34.501 46.610 1.00 9.11 203 GLN A O 1
ATOM 691 N N . MET A 1 85 ? 7.869 34.622 47.949 1.00 8.61 204 MET A N 1
ATOM 692 C CA . MET A 1 85 ? 8.628 33.676 47.122 1.00 9.15 204 MET A CA 1
ATOM 693 C C . MET A 1 85 ? 7.972 32.306 47.124 1.00 9.78 204 MET A C 1
ATOM 694 O O . MET A 1 85 ? 7.932 31.661 46.082 1.00 9.46 204 MET A O 1
ATOM 699 N N . LEU A 1 86 ? 7.459 31.859 48.263 1.00 8.93 205 LEU A N 1
ATOM 700 C CA . LEU A 1 86 ? 6.781 30.591 48.310 1.00 8.73 205 LEU A CA 1
ATOM 701 C C . LEU A 1 86 ? 5.527 30.604 47.457 1.00 8.76 205 LEU A C 1
ATOM 702 O O . LEU A 1 86 ? 5.258 29.623 46.804 1.00 9.42 205 LEU A O 1
ATOM 707 N N . PHE A 1 87 ? 4.769 31.706 47.470 1.00 7.87 206 PHE A N 1
ATOM 708 C CA . PHE A 1 87 ? 3.566 31.823 46.629 1.00 8.20 206 PHE A CA 1
ATOM 709 C C . PHE A 1 87 ? 3.955 31.795 45.149 1.00 8.10 206 PHE A C 1
ATOM 710 O O . PHE A 1 87 ? 3.310 31.101 44.324 1.00 8.30 206 PHE A O 1
ATOM 718 N N . ASP A 1 88 ? 4.994 32.544 44.791 1.00 9.17 207 ASP A N 1
ATOM 719 C CA . ASP A 1 88 ? 5.446 32.589 43.389 1.00 8.84 207 ASP A CA 1
ATOM 720 C C . ASP A 1 88 ? 5.977 31.226 42.963 1.00 8.84 207 ASP A C 1
ATOM 721 O O . ASP A 1 88 ? 5.711 30.820 41.835 1.00 8.89 207 ASP A O 1
ATOM 726 N N . LEU A 1 89 ? 6.704 30.526 43.837 1.00 8.74 208 LEU A N 1
ATOM 727 C CA . LEU A 1 89 ? 7.254 29.216 43.421 1.00 8.46 208 LEU A CA 1
ATOM 728 C C . LEU A 1 89 ? 6.122 28.213 43.307 1.00 9.41 208 LEU A C 1
ATOM 729 O O . LEU A 1 89 ? 6.153 27.372 42.414 1.00 9.12 208 LEU A O 1
ATOM 734 N N . GLU A 1 90 ? 5.151 28.260 44.211 1.00 9.02 209 GLU A N 1
ATOM 735 C CA . GLU A 1 90 ? 4.009 27.332 44.109 1.00 10.77 209 GLU A CA 1
ATOM 736 C C . GLU A 1 90 ? 3.281 27.600 42.815 1.00 10.50 209 GLU A C 1
ATOM 737 O O . GLU A 1 90 ? 2.911 26.668 42.085 1.00 9.97 209 GLU A O 1
ATOM 743 N N . SER A 1 91 ? 3.076 28.871 42.497 1.00 10.05 210 SER A N 1
ATOM 744 C CA . SER A 1 91 ? 2.390 29.214 41.250 1.00 9.42 210 SER A CA 1
ATOM 745 C C . SER A 1 91 ? 3.198 28.723 40.025 1.00 8.86 210 SER A C 1
ATOM 746 O O . SER A 1 91 ? 2.612 28.169 39.058 1.00 9.48 210 SER A O 1
ATOM 749 N N . ALA A 1 92 ? 4.512 28.949 40.021 1.00 9.12 211 ALA A N 1
ATOM 750 C CA . ALA A 1 92 ? 5.379 28.504 38.893 1.00 8.03 211 ALA A CA 1
ATOM 751 C C . ALA A 1 92 ? 5.383 26.976 38.783 1.00 7.84 211 ALA A C 1
ATOM 752 O O . ALA A 1 92 ? 5.285 26.441 37.680 1.00 7.65 211 ALA A O 1
ATOM 754 N N . TYR A 1 93 ? 5.479 26.271 39.911 1.00 8.25 212 TYR A N 1
ATOM 755 C CA . TYR A 1 93 ? 5.371 24.796 39.935 1.00 8.62 212 TYR A CA 1
ATOM 756 C C . TYR A 1 93 ? 4.032 24.300 39.379 1.00 9.18 212 TYR A C 1
ATOM 757 O O . TYR A 1 93 ? 3.959 23.394 38.515 1.00 9.22 212 TYR A O 1
ATOM 766 N N . ASN A 1 94 ? 2.957 24.927 39.834 1.00 8.90 213 ASN A N 1
ATOM 767 C CA . ASN A 1 94 ? 1.651 24.534 39.293 1.00 8.88 213 ASN A CA 1
ATOM 768 C C . ASN A 1 94 ? 1.603 24.797 37.803 1.00 9.26 213 ASN A C 1
ATOM 769 O O . ASN A 1 94 ? 1.046 23.980 37.050 1.00 10.40 213 ASN A O 1
ATOM 774 N N . ALA A 1 95 ? 2.149 25.925 37.350 1.00 9.30 214 ALA A N 1
ATOM 775 C CA . ALA A 1 95 ? 2.140 26.210 35.908 1.00 9.11 214 ALA A CA 1
ATOM 776 C C . ALA A 1 95 ? 2.920 25.135 35.169 1.00 8.90 214 ALA A C 1
ATOM 777 O O . ALA A 1 95 ? 2.550 24.718 34.056 1.00 9.69 214 ALA A O 1
ATOM 779 N N . PHE A 1 96 ? 4.040 24.674 35.736 1.00 8.86 215 PHE A N 1
ATOM 780 C CA . PHE A 1 96 ? 4.833 23.605 35.102 1.00 10.11 215 PHE A CA 1
ATOM 781 C C . PHE A 1 96 ? 4.035 22.309 35.013 1.00 10.35 215 PHE A C 1
ATOM 782 O O . PHE A 1 96 ? 3.966 21.660 33.946 1.00 10.17 215 PHE A O 1
ATOM 790 N N . ASN A 1 97 ? 3.368 21.974 36.104 1.00 10.96 216 ASN A N 1
ATOM 791 C CA . ASN A 1 97 ? 2.528 20.791 36.067 1.00 11.49 216 ASN A CA 1
ATOM 792 C C . ASN A 1 97 ? 1.380 20.892 35.068 1.00 13.35 216 ASN A C 1
ATOM 793 O O . ASN A 1 97 ? 1.045 19.913 34.399 1.00 14.10 216 ASN A O 1
ATOM 798 N N . ARG A 1 98 ? 0.771 22.063 34.976 1.00 12.13 217 ARG A N 1
ATOM 799 C CA . ARG A 1 98 ? -0.314 22.282 33.992 1.00 14.68 217 ARG A CA 1
ATOM 800 C C . ARG A 1 98 ? 0.231 22.084 32.593 1.00 14.30 217 ARG A C 1
ATOM 801 O O . ARG A 1 98 ? -0.433 21.461 31.767 1.00 15.08 217 ARG A O 1
ATOM 809 N N . PHE A 1 99 ? 1.417 22.619 32.315 1.00 12.71 218 PHE A N 1
ATOM 810 C CA . PHE A 1 99 ? 2.084 22.423 31.030 1.00 13.28 218 PHE A CA 1
ATOM 811 C C . PHE A 1 99 ? 2.237 20.946 30.686 1.00 14.35 218 PHE A C 1
ATOM 812 O O . PHE A 1 99 ? 1.998 20.541 29.532 1.00 16.14 218 PHE A O 1
ATOM 820 N N . LEU A 1 100 ? 2.598 20.144 31.683 1.00 14.14 219 LEU A N 1
ATOM 821 C CA . LEU A 1 100 ? 2.774 18.694 31.477 1.00 15.67 219 LEU A CA 1
ATOM 822 C C . LEU A 1 100 ? 1.443 17.989 31.154 1.00 18.22 219 LEU A C 1
ATOM 823 O O . LEU A 1 100 ? 1.459 16.855 30.653 1.00 18.36 219 LEU A O 1
ATOM 828 N N . HIS A 1 101 ? 0.318 18.652 31.428 1.00 20.90 220 HIS A N 1
ATOM 829 C CA . HIS A 1 101 ? -1.027 18.141 31.074 1.00 22.75 220 HIS A CA 1
ATOM 830 C C . HIS A 1 101 ? -1.614 18.962 29.956 1.00 23.30 220 HIS A C 1
ATOM 831 O O . HIS A 1 101 ? -2.787 18.820 29.627 1.00 24.78 220 HIS A O 1
ATOM 838 N N . MET B 1 3 ? 2.921 17.112 25.758 1.00 21.02 122 MET B N 1
ATOM 839 C CA . MET B 1 3 ? 3.658 16.191 26.681 1.00 20.00 122 MET B CA 1
ATOM 840 C C . MET B 1 3 ? 2.839 14.940 26.822 1.00 19.46 122 MET B C 1
ATOM 841 O O . MET B 1 3 ? 1.615 14.988 26.700 1.00 21.00 122 MET B O 1
ATOM 846 N N . GLY B 1 4 ? 3.492 13.821 27.104 1.00 19.03 123 GLY B N 1
ATOM 847 C CA . GLY B 1 4 ? 2.803 12.552 27.119 1.00 18.94 123 GLY B CA 1
ATOM 848 C C . GLY B 1 4 ? 2.778 11.817 28.431 1.00 18.88 123 GLY B C 1
ATOM 849 O O . GLY B 1 4 ? 3.065 12.383 29.500 1.00 17.33 123 GLY B O 1
ATOM 850 N N . ASN B 1 5 ? 2.457 10.536 28.367 1.00 18.46 124 ASN B N 1
ATOM 851 C CA . ASN B 1 5 ? 2.267 9.776 29.575 1.00 18.59 124 ASN B CA 1
ATOM 852 C C . ASN B 1 5 ? 3.564 9.544 30.310 1.00 17.02 124 ASN B C 1
ATOM 853 O O . ASN B 1 5 ? 3.612 9.711 31.539 1.00 16.02 124 ASN B O 1
ATOM 858 N N . LEU B 1 6 ? 4.623 9.162 29.606 1.00 15.83 125 LEU B N 1
ATOM 859 C CA . LEU B 1 6 ? 5.916 8.965 30.251 1.00 15.30 125 LEU B CA 1
ATOM 860 C C . LEU B 1 6 ? 6.413 10.247 30.916 1.00 14.43 125 LEU B C 1
ATOM 861 O O . LEU B 1 6 ? 6.850 10.195 32.058 1.00 13.56 125 LEU B O 1
ATOM 866 N N . ASN B 1 7 ? 6.314 11.390 30.241 1.00 13.70 126 ASN B N 1
ATOM 867 C CA . ASN B 1 7 ? 6.687 12.688 30.830 1.00 13.12 126 ASN B CA 1
ATOM 868 C C . ASN B 1 7 ? 5.924 12.948 32.149 1.00 12.98 126 ASN B C 1
ATOM 869 O O . ASN B 1 7 ? 6.534 13.404 33.142 1.00 11.41 126 ASN B O 1
ATOM 874 N N . ARG B 1 8 ? 4.622 12.643 32.193 1.00 12.75 127 ARG B N 1
ATOM 875 C CA . ARG B 1 8 ? 3.823 12.879 33.398 1.00 13.85 127 ARG B CA 1
ATOM 876 C C . ARG B 1 8 ? 4.153 11.880 34.473 1.00 14.22 127 ARG B C 1
ATOM 877 O O . ARG B 1 8 ? 4.200 12.246 35.673 1.00 12.94 127 ARG B O 1
ATOM 885 N N . CYS B 1 9 ? 4.418 10.629 34.086 1.00 13.35 128 CYS B N 1
ATOM 886 C CA . CYS B 1 9 ? 4.817 9.631 35.075 1.00 13.90 128 CYS B CA 1
ATOM 887 C C . CYS B 1 9 ? 6.039 10.076 35.835 1.00 13.69 128 CYS B C 1
ATOM 888 O O . CYS B 1 9 ? 6.106 9.946 37.068 1.00 11.17 128 CYS B O 1
ATOM 891 N N . ILE B 1 10 ? 7.031 10.544 35.085 1.00 10.89 129 ILE B N 1
ATOM 892 C CA . ILE B 1 10 ? 8.309 10.906 35.680 1.00 11.29 129 ILE B CA 1
ATOM 893 C C . ILE B 1 10 ? 8.118 12.091 36.650 1.00 10.51 129 ILE B C 1
ATOM 894 O O . ILE B 1 10 ? 8.566 12.028 37.794 1.00 9.43 129 ILE B O 1
ATOM 899 N N . ALA B 1 11 ? 7.404 13.118 36.224 1.00 9.84 130 ALA B N 1
ATOM 900 C CA . ALA B 1 11 ? 7.121 14.244 37.103 1.00 10.15 130 ALA B CA 1
ATOM 901 C C . ALA B 1 11 ? 6.397 13.785 38.350 1.00 9.82 130 ALA B C 1
ATOM 902 O O . ALA B 1 11 ? 6.735 14.195 39.460 1.00 10.24 130 ALA B O 1
ATOM 904 N N . ASP B 1 12 ? 5.367 12.961 38.180 1.00 8.53 131 ASP B N 1
ATOM 905 C CA . ASP B 1 12 ? 4.556 12.515 39.338 1.00 10.05 131 ASP B CA 1
ATOM 906 C C . ASP B 1 12 ? 5.380 11.654 40.276 1.00 9.89 131 ASP B C 1
ATOM 907 O O . ASP B 1 12 ? 5.228 11.753 41.506 1.00 10.70 131 ASP B O 1
ATOM 912 N N . ILE B 1 13 ? 6.209 10.754 39.747 1.00 10.06 132 ILE B N 1
ATOM 913 C CA . ILE B 1 13 ? 7.007 9.910 40.631 1.00 9.10 132 ILE B CA 1
ATOM 914 C C . ILE B 1 13 ? 7.983 10.726 41.438 1.00 8.63 132 ILE B C 1
ATOM 915 O O . ILE B 1 13 ? 8.090 10.548 42.647 1.00 8.96 132 ILE B O 1
ATOM 920 N N . VAL B 1 14 ? 8.665 11.681 40.819 1.00 8.70 133 VAL B N 1
ATOM 921 C CA . VAL B 1 14 ? 9.640 12.530 41.543 1.00 8.14 133 VAL B CA 1
ATOM 922 C C . VAL B 1 14 ? 8.865 13.315 42.589 1.00 8.43 133 VAL B C 1
ATOM 923 O O . VAL B 1 14 ? 9.270 13.371 43.761 1.00 8.47 133 VAL B O 1
ATOM 927 N N . SER B 1 15 ? 7.758 13.969 42.214 1.00 8.60 134 SER B N 1
ATOM 928 C CA . SER B 1 15 ? 7.023 14.749 43.216 1.00 9.26 134 SER B CA 1
ATOM 929 C C . SER B 1 15 ? 6.487 13.885 44.333 1.00 8.62 134 SER B C 1
ATOM 930 O O . SER B 1 15 ? 6.517 14.329 45.481 1.00 9.08 134 SER B O 1
ATOM 933 N N . LEU B 1 16 ? 6.022 12.676 44.031 1.00 7.66 135 LEU B N 1
ATOM 934 C CA . LEU B 1 16 ? 5.468 11.793 45.088 1.00 8.86 135 LEU B CA 1
ATOM 935 C C . LEU B 1 16 ? 6.546 11.286 46.024 1.00 8.57 135 LEU B C 1
ATOM 936 O O . LEU B 1 16 ? 6.356 11.254 47.259 1.00 8.41 135 LEU B O 1
ATOM 941 N N . PHE B 1 17 ? 7.708 10.915 45.490 1.00 8.95 136 PHE B N 1
ATOM 942 C CA . PHE B 1 17 ? 8.825 10.540 46.346 1.00 8.34 136 PHE B CA 1
ATOM 943 C C . PHE B 1 17 ? 9.113 11.653 47.335 1.00 9.56 136 PHE B C 1
ATOM 944 O O . PHE B 1 17 ? 9.218 11.410 48.546 1.00 9.34 136 PHE B O 1
ATOM 952 N N . ILE B 1 18 ? 9.208 12.878 46.851 1.00 8.63 137 ILE B N 1
ATOM 953 C CA . ILE B 1 18 ? 9.633 13.962 47.714 1.00 9.35 137 ILE B CA 1
ATOM 954 C C . ILE B 1 18 ? 8.502 14.327 48.665 1.00 9.45 137 ILE B C 1
ATOM 955 O O . ILE B 1 18 ? 8.781 14.655 49.841 1.00 10.47 137 ILE B O 1
ATOM 960 N N . THR B 1 19 ? 7.234 14.225 48.243 1.00 10.22 138 THR B N 1
ATOM 961 C CA A THR B 1 19 ? 6.145 14.556 49.189 0.50 11.76 138 THR B CA 1
ATOM 962 C CA B THR B 1 19 ? 6.105 14.501 49.122 0.50 10.16 138 THR B CA 1
ATOM 963 C C . THR B 1 19 ? 6.103 13.529 50.301 1.00 11.62 138 THR B C 1
ATOM 964 O O . THR B 1 19 ? 5.899 13.924 51.458 1.00 11.23 138 THR B O 1
ATOM 971 N N . VAL B 1 20 ? 6.294 12.248 50.017 1.00 10.68 139 VAL B N 1
ATOM 972 C CA . VAL B 1 20 ? 6.270 11.272 51.110 1.00 11.76 139 VAL B CA 1
ATOM 973 C C . VAL B 1 20 ? 7.439 11.500 52.063 1.00 12.30 139 VAL B C 1
ATOM 974 O O . VAL B 1 20 ? 7.286 11.467 53.285 1.00 10.41 139 VAL B O 1
ATOM 978 N N . MET B 1 21 ? 8.623 11.715 51.517 1.00 10.52 140 MET B N 1
ATOM 979 C CA . MET B 1 21 ? 9.781 11.988 52.351 1.00 12.91 140 MET B CA 1
ATOM 980 C C . MET B 1 21 ? 9.583 13.212 53.201 1.00 12.15 140 MET B C 1
ATOM 981 O O . MET B 1 21 ? 9.863 13.188 54.389 1.00 12.26 140 MET B O 1
ATOM 986 N N . ASP B 1 22 ? 9.052 14.273 52.607 1.00 11.19 141 ASP B N 1
ATOM 987 C CA . ASP B 1 22 ? 8.801 15.487 53.347 1.00 11.20 141 ASP B CA 1
ATOM 988 C C . ASP B 1 22 ? 7.774 15.279 54.444 1.00 10.57 141 ASP B C 1
ATOM 989 O O . ASP B 1 22 ? 7.923 15.858 55.549 1.00 11.61 141 ASP B O 1
ATOM 994 N N . LYS B 1 23 ? 6.718 14.512 54.212 1.00 11.11 142 LYS B N 1
ATOM 995 C CA . LYS B 1 23 ? 5.781 14.172 55.319 1.00 12.51 142 LYS B CA 1
ATOM 996 C C . LYS B 1 23 ? 6.487 13.447 56.456 1.00 13.13 142 LYS B C 1
ATOM 997 O O . LYS B 1 23 ? 6.280 13.796 57.634 1.00 14.64 142 LYS B O 1
ATOM 1003 N N . LEU B 1 24 ? 7.362 12.507 56.136 1.00 13.93 143 LEU B N 1
ATOM 1004 C CA . LEU B 1 24 ? 8.148 11.810 57.160 1.00 13.88 143 LEU B CA 1
ATOM 1005 C C . LEU B 1 24 ? 9.166 12.721 57.880 1.00 15.27 143 LEU B C 1
ATOM 1006 O O . LEU B 1 24 ? 9.440 12.564 59.101 1.00 16.30 143 LEU B O 1
ATOM 1011 N N . ARG B 1 25 ? 9.727 13.678 57.158 1.00 14.61 144 ARG B N 1
ATOM 1012 C CA . ARG B 1 25 ? 10.593 14.678 57.779 1.00 16.65 144 ARG B CA 1
ATOM 1013 C C . ARG B 1 25 ? 9.803 15.557 58.742 1.00 15.40 144 ARG B C 1
ATOM 1014 O O . ARG B 1 25 ? 10.346 16.023 59.750 1.00 18.08 144 ARG B O 1
ATOM 1022 N N . LEU B 1 26 ? 8.525 15.757 58.480 1.00 16.67 145 LEU B N 1
ATOM 1023 C CA . LEU B 1 26 ? 7.623 16.435 59.415 1.00 18.60 145 LEU B CA 1
ATOM 1024 C C . LEU B 1 26 ? 7.153 15.482 60.533 1.00 18.43 145 LEU B C 1
ATOM 1025 O O . LEU B 1 26 ? 6.373 15.887 61.391 1.00 20.51 145 LEU B O 1
ATOM 1030 N N . GLU B 1 27 ? 7.657 14.253 60.551 1.00 19.59 146 GLU B N 1
ATOM 1031 C CA . GLU B 1 27 ? 7.233 13.256 61.559 1.00 19.99 146 GLU B CA 1
ATOM 1032 C C . GLU B 1 27 ? 5.744 12.873 61.491 1.00 20.38 146 GLU B C 1
ATOM 1033 O O . GLU B 1 27 ? 5.191 12.345 62.470 1.00 21.96 146 GLU B O 1
ATOM 1039 N N . ILE B 1 28 ? 5.081 13.160 60.359 1.00 19.19 147 ILE B N 1
ATOM 1040 C CA . ILE B 1 28 ? 3.715 12.692 60.104 1.00 19.18 147 ILE B CA 1
ATOM 1041 C C . ILE B 1 28 ? 3.811 11.176 60.109 1.00 18.45 147 ILE B C 1
ATOM 1042 O O . ILE B 1 28 ? 4.732 10.617 59.527 1.00 18.94 147 ILE B O 1
ATOM 1047 N N . ARG B 1 29 ? 2.895 10.524 60.838 1.00 17.78 148 ARG B N 1
ATOM 1048 C CA . ARG B 1 29 ? 3.066 9.086 61.135 1.00 16.66 148 ARG B CA 1
ATOM 1049 C C . ARG B 1 29 ? 1.791 8.224 61.088 1.00 15.70 148 ARG B C 1
ATOM 1050 O O . ARG B 1 29 ? 1.894 7.009 61.196 1.00 16.79 148 ARG B O 1
ATOM 1058 N N . ALA B 1 30 ? 0.618 8.833 60.945 1.00 15.73 149 ALA B N 1
ATOM 1059 C CA . ALA B 1 30 ? -0.628 8.048 60.952 1.00 14.11 149 ALA B CA 1
ATOM 1060 C C . ALA B 1 30 ? -0.769 7.365 59.610 1.00 13.63 149 ALA B C 1
ATOM 1061 O O . ALA B 1 30 ? -0.457 7.971 58.565 1.00 14.08 149 ALA B O 1
ATOM 1063 N N . MET B 1 31 ? -1.230 6.126 59.635 1.00 12.50 150 MET B N 1
ATOM 1064 C CA . MET B 1 31 ? -1.322 5.329 58.410 1.00 12.54 150 MET B CA 1
ATOM 1065 C C . MET B 1 31 ? -2.119 6.086 57.367 1.00 11.67 150 MET B C 1
ATOM 1066 O O . MET B 1 31 ? -1.706 6.140 56.208 1.00 11.29 150 MET B O 1
ATOM 1071 N N . ASP B 1 32 ? -3.263 6.680 57.737 1.00 11.85 151 ASP B N 1
ATOM 1072 C CA . ASP B 1 32 ? -4.153 7.305 56.741 1.00 12.15 151 ASP B CA 1
ATOM 1073 C C . ASP B 1 32 ? -3.634 8.629 56.172 1.00 12.68 151 ASP B C 1
ATOM 1074 O O . ASP B 1 32 ? -4.228 9.175 55.230 1.00 13.57 151 ASP B O 1
ATOM 1079 N N . GLU B 1 33 ? -2.533 9.121 56.743 1.00 12.80 152 GLU B N 1
ATOM 1080 C CA . GLU B 1 33 ? -1.843 10.311 56.245 1.00 14.96 152 GLU B CA 1
ATOM 1081 C C . GLU B 1 33 ? -0.617 9.988 55.373 1.00 14.55 152 GLU B C 1
ATOM 1082 O O . GLU B 1 33 ? -0.156 10.839 54.606 1.00 15.51 152 GLU B O 1
ATOM 1088 N N . ILE B 1 34 ? -0.065 8.784 55.484 1.00 13.24 153 ILE B N 1
ATOM 1089 C CA . ILE B 1 34 ? 1.133 8.397 54.717 1.00 14.28 153 ILE B CA 1
ATOM 1090 C C . ILE B 1 34 ? 0.826 7.435 53.588 1.00 13.33 153 ILE B C 1
ATOM 1091 O O . ILE B 1 34 ? 1.364 7.530 52.482 1.00 12.29 153 ILE B O 1
ATOM 1096 N N . GLN B 1 35 ? -0.013 6.453 53.887 1.00 12.05 154 GLN B N 1
ATOM 1097 C CA . GLN B 1 35 ? -0.264 5.407 52.922 1.00 12.42 154 GLN B CA 1
ATOM 1098 C C . GLN B 1 35 ? -0.831 5.908 51.590 1.00 12.03 154 GLN B C 1
ATOM 1099 O O . GLN B 1 35 ? -0.397 5.388 50.555 1.00 13.04 154 GLN B O 1
ATOM 1105 N N . PRO B 1 36 ? -1.807 6.847 51.575 1.00 12.15 155 PRO B N 1
ATOM 1106 C CA . PRO B 1 36 ? -2.344 7.179 50.240 1.00 12.66 155 PRO B CA 1
ATOM 1107 C C . PRO B 1 36 ? -1.305 7.723 49.267 1.00 12.32 155 PRO B C 1
ATOM 1108 O O . PRO B 1 36 ? -1.284 7.328 48.093 1.00 12.11 155 PRO B O 1
ATOM 1112 N N . ASP B 1 37 ? -0.409 8.602 49.711 1.00 13.13 156 ASP B N 1
ATOM 1113 C CA . ASP B 1 37 ? 0.653 9.092 48.790 1.00 12.86 156 ASP B CA 1
ATOM 1114 C C . ASP B 1 37 ? 1.623 7.976 48.377 1.00 11.56 156 ASP B C 1
ATOM 1115 O O . ASP B 1 37 ? 2.085 7.916 47.227 1.00 11.33 156 ASP B O 1
ATOM 1120 N N . LEU B 1 38 ? 1.947 7.105 49.318 1.00 10.20 157 LEU B N 1
ATOM 1121 C CA . LEU B 1 38 ? 2.809 5.969 49.032 1.00 10.62 157 LEU B CA 1
ATOM 1122 C C . LEU B 1 38 ? 2.169 5.041 47.984 1.00 10.51 157 LEU B C 1
ATOM 1123 O O . LEU B 1 38 ? 2.871 4.547 47.070 1.00 9.94 157 LEU B O 1
ATOM 1128 N N . ARG B 1 39 ? 0.877 4.772 48.120 1.00 9.70 158 ARG B N 1
ATOM 1129 C CA . ARG B 1 39 ? 0.161 3.980 47.156 1.00 9.97 158 ARG B CA 1
ATOM 1130 C C . ARG B 1 39 ? 0.138 4.630 45.795 1.00 9.56 158 ARG B C 1
ATOM 1131 O O . ARG B 1 39 ? 0.340 3.949 44.791 1.00 11.26 158 ARG B O 1
ATOM 1139 N N . GLU B 1 40 ? -0.066 5.938 45.760 1.00 8.94 159 GLU B N 1
ATOM 1140 C CA . GLU B 1 40 ? -0.058 6.647 44.493 1.00 9.03 159 GLU B CA 1
ATOM 1141 C C . GLU B 1 40 ? 1.312 6.525 43.839 1.00 9.93 159 GLU B C 1
ATOM 1142 O O . GLU B 1 40 ? 1.437 6.397 42.615 1.00 9.84 159 GLU B O 1
ATOM 1148 N N . LEU B 1 41 ? 2.348 6.619 44.665 1.00 8.57 160 LEU B N 1
ATOM 1149 C CA . LEU B 1 41 ? 3.708 6.494 44.144 1.00 8.77 160 LEU B CA 1
ATOM 1150 C C . L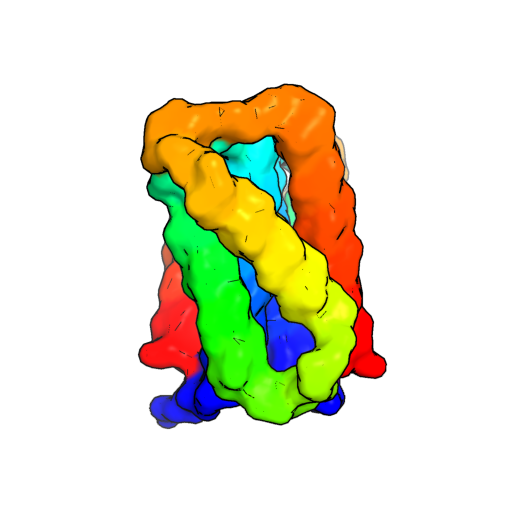EU B 1 41 ? 3.913 5.109 43.508 1.00 9.21 160 LEU B C 1
ATOM 1151 O O . LEU B 1 41 ? 4.391 4.988 42.386 1.00 10.30 160 LEU B O 1
ATOM 1156 N N . MET B 1 42 ? 3.519 4.055 44.221 1.00 9.27 161 MET B N 1
ATOM 1157 C CA . MET B 1 42 ? 3.737 2.696 43.726 1.00 10.05 161 MET B CA 1
ATOM 1158 C C . MET B 1 42 ? 2.936 2.494 42.431 1.00 10.99 161 MET B C 1
ATOM 1159 O O . MET B 1 42 ? 3.437 1.891 41.458 1.00 10.26 161 MET B O 1
ATOM 1164 N N . GLU B 1 43 ? 1.697 3.007 42.392 1.00 10.96 162 GLU B N 1
ATOM 1165 C CA . GLU B 1 43 ? 0.825 2.824 41.217 1.00 10.68 162 GLU B CA 1
ATOM 1166 C C . GLU B 1 43 ? 1.375 3.600 40.025 1.00 10.75 162 GLU B C 1
ATOM 1167 O O . GLU B 1 43 ? 1.331 3.142 38.882 1.00 11.27 162 GLU B O 1
ATOM 1173 N N . THR B 1 44 ? 1.947 4.753 40.267 1.00 9.58 163 THR B N 1
ATOM 1174 C CA . THR B 1 44 ? 2.548 5.493 39.163 1.00 11.19 163 THR B CA 1
ATOM 1175 C C . THR B 1 44 ?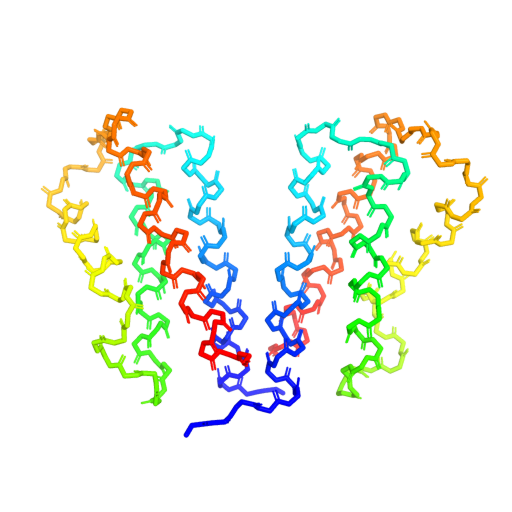 3.785 4.761 38.622 1.00 12.09 163 THR B C 1
ATOM 1176 O O . THR B 1 44 ? 4.032 4.724 37.408 1.00 13.16 163 THR B O 1
ATOM 1180 N N . MET B 1 45 ? 4.607 4.221 39.510 1.00 12.14 164 MET B N 1
ATOM 1181 C CA . MET B 1 45 ? 5.748 3.401 39.079 1.00 14.55 164 MET B CA 1
ATOM 1182 C C . MET B 1 45 ? 5.282 2.186 38.274 1.00 15.51 164 MET B C 1
ATOM 1183 O O . MET B 1 45 ? 5.972 1.772 37.306 1.00 17.00 164 MET B O 1
ATOM 1188 N N . ASN B 1 46 ? 4.141 1.602 38.660 1.00 16.44 165 ASN B N 1
ATOM 1189 C CA . ASN B 1 46 ? 3.548 0.443 37.925 1.00 18.60 165 ASN B CA 1
ATOM 1190 C C . ASN B 1 46 ? 3.244 0.819 36.476 1.00 19.45 165 ASN B C 1
ATOM 1191 O O . ASN B 1 46 ? 3.349 -0.024 35.571 1.00 19.80 165 ASN B O 1
ATOM 1196 N N . ARG B 1 47 ? 2.891 2.074 36.245 1.00 19.59 166 ARG B N 1
ATOM 1197 C CA . ARG B 1 47 ? 2.471 2.561 34.942 1.00 20.36 166 ARG B CA 1
ATOM 1198 C C . ARG B 1 47 ? 3.626 2.925 34.016 1.00 20.02 166 ARG B C 1
ATOM 1199 O O . ARG B 1 47 ? 3.433 3.071 32.809 1.00 20.60 166 ARG B O 1
ATOM 1207 N N . MET B 1 48 ? 4.842 3.051 34.558 1.00 19.59 167 MET B N 1
ATOM 1208 C CA . MET B 1 48 ? 6.000 3.337 33.753 1.00 18.88 167 MET B CA 1
ATOM 1209 C C . MET B 1 48 ? 6.476 2.045 33.037 1.00 18.59 167 MET B C 1
ATOM 1210 O O . MET B 1 48 ? 6.946 1.115 33.665 1.00 17.63 167 MET B O 1
ATOM 1215 N N . SER B 1 49 ? 6.335 1.977 31.708 1.00 17.83 168 SER B N 1
ATOM 1216 C CA . SER B 1 49 ? 6.433 0.663 31.009 1.00 17.99 168 SER B CA 1
ATOM 1217 C C . SER B 1 49 ? 7.724 -0.146 31.159 1.00 16.75 168 SER B C 1
ATOM 1218 O O . SER B 1 49 ? 7.703 -1.381 31.296 1.00 16.07 168 SER B O 1
ATOM 1221 N N . HIS B 1 50 ? 8.856 0.524 31.072 1.00 14.45 169 HIS B N 1
ATOM 1222 C CA . HIS B 1 50 ? 10.074 -0.189 31.115 1.00 14.20 169 HIS B CA 1
ATOM 1223 C C . HIS B 1 50 ? 10.844 0.189 32.349 1.00 13.93 169 HIS B C 1
ATOM 1224 O O . HIS B 1 50 ? 12.040 0.066 32.358 1.00 14.54 169 HIS B O 1
ATOM 1231 N N . LEU B 1 51 ? 10.149 0.595 33.413 1.00 13.06 170 LEU B N 1
ATOM 1232 C CA . LEU B 1 51 ? 10.800 0.629 34.717 1.00 13.38 170 LEU B CA 1
ATOM 1233 C C . LEU B 1 51 ? 10.646 -0.807 35.248 1.00 13.41 170 LEU B C 1
ATOM 1234 O O . LEU B 1 51 ? 9.518 -1.246 35.532 1.00 13.40 170 LEU B O 1
ATOM 1239 N N . PRO B 1 52 ? 11.759 -1.538 35.380 1.00 13.41 171 PRO B N 1
ATOM 1240 C CA . PRO B 1 52 ? 11.643 -2.981 35.734 1.00 12.90 171 PRO B CA 1
ATOM 1241 C C . PRO B 1 52 ? 10.962 -3.120 37.076 1.00 13.23 171 PRO B C 1
ATOM 1242 O O . PRO B 1 52 ? 11.233 -2.348 37.969 1.00 12.59 171 PRO B O 1
ATOM 1246 N N . PRO B 1 53 ? 10.027 -4.074 37.211 1.00 11.78 172 PRO B N 1
ATOM 1247 C CA . PRO B 1 53 ? 9.305 -4.250 38.445 1.00 12.70 172 PRO B CA 1
ATOM 1248 C C . PRO B 1 53 ? 10.137 -4.501 39.702 1.00 12.32 172 PRO B C 1
ATOM 1249 O O . PRO B 1 53 ? 9.746 -4.060 40.788 1.00 13.41 172 PRO B O 1
ATOM 1253 N N . ASP B 1 54 ? 11.274 -5.166 39.557 1.00 13.66 173 ASP B N 1
ATOM 1254 C CA . ASP B 1 54 ? 12.129 -5.380 40.694 1.00 15.60 173 ASP B CA 1
ATOM 1255 C C . ASP B 1 54 ? 13.249 -4.342 40.761 1.00 15.28 173 ASP B C 1
ATOM 1256 O O . ASP B 1 54 ? 14.250 -4.557 41.437 1.00 14.81 173 ASP B O 1
ATOM 1261 N N . PHE B 1 55 ? 13.098 -3.223 40.050 1.00 15.31 174 PHE B N 1
ATOM 1262 C CA . PHE B 1 55 ? 14.096 -2.179 40.129 1.00 17.12 174 PHE B CA 1
ATOM 1263 C C . PHE B 1 55 ? 14.391 -1.827 41.583 1.00 17.94 174 PHE B C 1
ATOM 1264 O O . PHE B 1 55 ? 13.494 -1.808 42.410 1.00 17.65 174 PHE B O 1
ATOM 1272 N N . GLU B 1 56 ? 15.680 -1.589 41.844 1.00 18.40 175 GLU B N 1
ATOM 1273 C CA . GLU B 1 56 ? 16.241 -1.208 43.142 1.00 20.31 175 GLU B CA 1
ATOM 1274 C C . GLU B 1 56 ? 15.327 -0.199 43.823 1.00 20.29 175 GLU B C 1
ATOM 1275 O O . GLU B 1 56 ? 15.026 0.867 43.274 1.00 20.56 175 GLU B O 1
ATOM 1281 N N . GLY B 1 57 ? 14.849 -0.552 45.007 1.00 20.39 176 GLY B N 1
ATOM 1282 C CA . GLY B 1 57 ? 14.041 0.351 45.785 1.00 20.57 176 GLY B CA 1
ATOM 1283 C C . GLY B 1 57 ? 12.557 0.041 45.703 1.00 20.47 176 GLY B C 1
ATOM 1284 O O . GLY B 1 57 ? 11.819 0.348 46.653 1.00 20.80 176 GLY B O 1
ATOM 1285 N N . ARG B 1 58 ? 12.091 -0.573 44.597 1.00 19.95 177 ARG B N 1
ATOM 1286 C CA . ARG B 1 58 ? 10.628 -0.786 44.381 1.00 20.23 177 ARG B CA 1
ATOM 1287 C C . ARG B 1 58 ? 10.158 -1.783 45.431 1.00 18.63 177 ARG B C 1
ATOM 1288 O O . ARG B 1 58 ? 9.024 -1.709 45.931 1.00 15.94 177 ARG B O 1
ATOM 1296 N N . GLU B 1 59 ? 11.039 -2.699 45.808 1.00 19.78 178 GLU B N 1
ATOM 1297 C CA . GLU B 1 59 ? 10.743 -3.634 46.875 1.00 20.97 178 GLU B CA 1
ATOM 1298 C C . GLU B 1 59 ? 10.502 -2.921 48.201 1.00 20.17 178 GLU B C 1
ATOM 1299 O O . GLU B 1 59 ? 9.682 -3.383 48.988 1.00 20.75 178 GLU B O 1
ATOM 1305 N N . LYS B 1 60 ? 11.234 -1.831 48.444 1.00 20.87 179 LYS B N 1
ATOM 1306 C CA . LYS B 1 60 ? 11.083 -1.122 49.730 1.00 20.30 179 LYS B CA 1
ATOM 1307 C C . LYS B 1 60 ? 9.799 -0.302 49.771 1.00 18.84 179 LYS B C 1
ATOM 1308 O O . LYS B 1 60 ? 9.098 -0.292 50.773 1.00 18.00 179 LYS B O 1
ATOM 1314 N N . VAL B 1 61 ? 9.464 0.354 48.676 1.00 16.11 180 VAL B N 1
ATOM 1315 C CA . VAL B 1 61 ? 8.185 1.020 48.561 1.00 15.51 180 VAL B CA 1
ATOM 1316 C C . VAL B 1 61 ? 7.077 -0.008 48.812 1.00 14.72 180 VAL B C 1
ATOM 1317 O O . VAL B 1 61 ? 6.197 0.225 49.622 1.00 14.04 180 VAL B O 1
ATOM 1321 N N . SER B 1 62 ? 7.162 -1.172 48.185 1.00 13.70 181 SER B N 1
ATOM 1322 C CA . SER B 1 62 ? 6.144 -2.201 48.304 1.00 14.05 181 SER B CA 1
ATOM 1323 C C . SER B 1 62 ? 6.105 -2.788 49.712 1.00 14.17 181 SER B C 1
ATOM 1324 O O . SER B 1 62 ? 5.038 -3.055 50.243 1.00 14.69 181 SER B O 1
ATOM 1327 N N . GLN B 1 63 ? 7.270 -2.981 50.317 1.00 14.48 182 GLN B N 1
ATOM 1328 C CA . GLN B 1 63 ? 7.290 -3.544 51.662 1.00 14.95 182 GLN B CA 1
ATOM 1329 C C . GLN B 1 63 ? 6.668 -2.578 52.665 1.00 12.59 182 GLN B C 1
ATOM 1330 O O . GLN B 1 63 ? 5.876 -2.993 53.514 1.00 13.25 182 GLN B O 1
ATOM 1336 N N . TRP B 1 64 ? 6.991 -1.282 52.573 1.00 11.85 183 TRP B N 1
ATOM 1337 C CA . TRP B 1 64 ? 6.312 -0.317 53.444 1.00 12.40 183 TRP B CA 1
ATOM 1338 C C . TRP B 1 64 ? 4.829 -0.200 53.156 1.00 12.79 183 TRP B C 1
ATOM 1339 O O . TRP B 1 64 ? 4.031 -0.025 54.082 1.00 12.26 183 TRP B O 1
ATOM 1350 N N . LEU B 1 65 ? 4.457 -0.292 51.884 1.00 12.32 184 LEU B N 1
ATOM 1351 C CA . LEU B 1 65 ? 3.051 -0.238 51.554 1.00 13.97 184 LEU B CA 1
ATOM 1352 C C . LEU B 1 65 ? 2.304 -1.426 52.160 1.00 14.95 184 LEU B C 1
ATOM 1353 O O . LEU B 1 65 ? 1.169 -1.308 52.628 1.00 15.98 184 LEU B O 1
ATOM 1358 N N . GLN B 1 66 ? 2.931 -2.594 52.125 1.00 15.85 185 GLN B N 1
ATOM 1359 C CA . GLN B 1 66 ? 2.316 -3.776 52.700 1.00 17.31 185 GLN B CA 1
ATOM 1360 C C . GLN B 1 66 ? 2.127 -3.606 54.196 1.00 16.80 185 GLN B C 1
ATOM 1361 O O . GLN B 1 66 ? 1.059 -3.903 54.721 1.00 17.90 185 GLN B O 1
ATOM 1367 N N . LYS B 1 67 ? 3.156 -3.099 54.882 1.00 16.57 186 LYS B N 1
ATOM 1368 C CA . LYS B 1 67 ? 3.061 -2.844 56.326 1.00 16.99 186 LYS B CA 1
ATOM 1369 C C . LYS B 1 67 ? 1.916 -1.872 56.623 1.00 15.79 186 LYS B C 1
ATOM 1370 O O . LYS B 1 67 ? 1.028 -2.161 57.422 1.00 16.72 186 LYS B O 1
ATOM 1376 N N . LEU B 1 68 ? 1.902 -0.736 55.933 1.00 15.18 187 LEU B N 1
ATOM 1377 C CA . LEU B 1 68 ? 0.890 0.279 56.204 1.00 14.86 187 LEU B CA 1
ATOM 1378 C C . LEU B 1 68 ? -0.526 -0.213 55.884 1.00 15.76 187 LEU B C 1
ATOM 1379 O O . LEU B 1 68 ? -1.511 0.041 56.633 1.00 15.84 187 LEU B O 1
ATOM 1384 N N . SER B 1 69 ? -0.661 -0.911 54.757 1.00 17.45 188 SER B N 1
ATOM 1385 C CA . SER B 1 69 ? -1.967 -1.388 54.338 1.00 18.75 188 SER B CA 1
ATOM 1386 C C . SER B 1 69 ? -2.561 -2.439 55.296 1.00 19.37 188 SER B C 1
ATOM 1387 O O . SER B 1 69 ? -3.785 -2.688 55.280 1.00 20.32 188 SER B O 1
ATOM 1390 N N . SER B 1 70 ? -1.719 -3.016 56.163 1.00 19.58 189 SER B N 1
ATOM 1391 C CA . SER B 1 70 ? -2.174 -3.912 57.246 1.00 20.30 189 SER B CA 1
ATOM 1392 C C . SER B 1 70 ? -2.488 -3.231 58.598 1.00 20.50 189 SER B C 1
ATOM 1393 O O . SER B 1 70 ? -2.807 -3.891 59.583 1.00 21.60 189 SER B O 1
ATOM 1396 N N . MET B 1 71 ? -2.353 -1.909 58.663 1.00 18.99 190 MET B N 1
ATOM 1397 C CA . MET B 1 71 ? -2.602 -1.162 59.894 1.00 17.50 190 MET B CA 1
ATOM 1398 C C . MET B 1 71 ? -4.003 -0.547 59.894 1.00 16.90 190 MET B C 1
ATOM 1399 O O . MET B 1 71 ? -4.586 -0.407 58.835 1.00 18.29 190 MET B O 1
ATOM 1404 N N . SER B 1 72 ? -4.553 -0.208 61.065 1.00 17.40 191 SER B N 1
ATOM 1405 C CA . SER B 1 72 ? -5.744 0.632 61.139 1.00 17.30 191 SER B CA 1
ATOM 1406 C C . SER B 1 72 ? -5.436 2.039 60.632 1.00 16.33 191 SER B C 1
ATOM 1407 O O . SER B 1 72 ? -4.297 2.483 60.698 1.00 16.19 191 SER B O 1
ATOM 1410 N N . ALA B 1 73 ? -6.469 2.735 60.170 1.00 15.85 192 ALA B N 1
ATOM 1411 C CA . ALA B 1 73 ? -6.312 4.104 59.654 1.00 15.94 192 ALA B CA 1
ATOM 1412 C C . ALA B 1 73 ? -5.659 5.041 60.662 1.00 16.30 192 ALA B C 1
ATO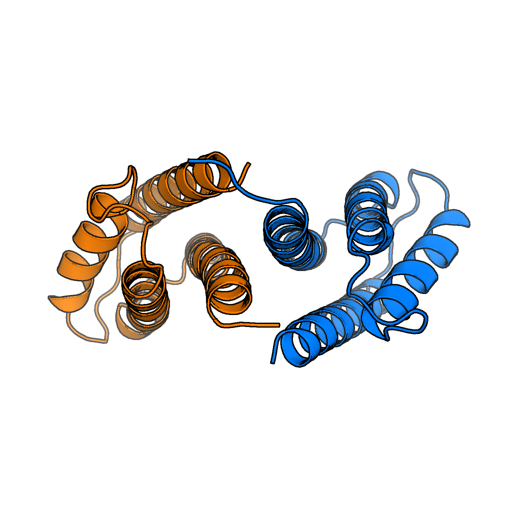M 1413 O O . ALA B 1 73 ? -4.917 5.942 60.278 1.00 15.68 192 ALA B O 1
ATOM 1415 N N . SER B 1 74 ? -5.957 4.837 61.945 1.00 17.56 193 SER B N 1
ATOM 1416 C CA . SER B 1 74 ? -5.427 5.710 63.009 1.00 18.49 193 SER B CA 1
ATOM 1417 C C . SER B 1 74 ? -4.116 5.229 63.615 1.00 18.16 193 SER B C 1
ATOM 141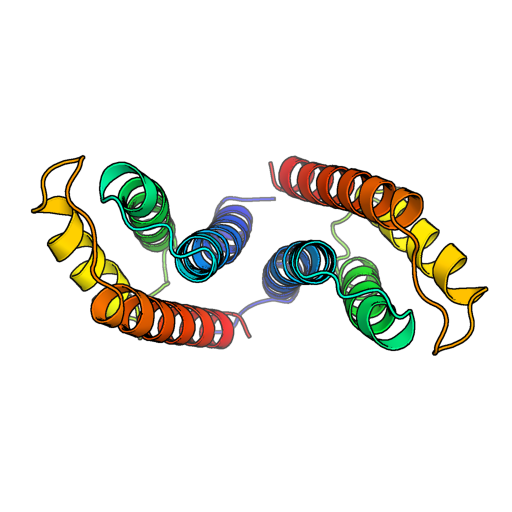8 O O . SER B 1 74 ? -3.543 5.922 64.464 1.00 18.59 193 SER B O 1
ATOM 1421 N N . ASP B 1 75 ? -3.631 4.052 63.209 1.00 16.97 194 ASP B N 1
ATOM 1422 C CA . ASP B 1 75 ? -2.354 3.547 63.744 1.00 16.48 194 ASP B CA 1
ATOM 1423 C C . ASP B 1 75 ? -1.194 4.446 63.322 1.00 15.77 194 ASP B C 1
ATOM 1424 O O . ASP B 1 75 ? -1.258 5.088 62.257 1.00 15.58 194 ASP B O 1
ATOM 1429 N N . GLU B 1 76 ? -0.127 4.468 64.119 1.00 15.07 195 GLU B N 1
ATOM 1430 C CA . GLU B 1 76 ? 0.991 5.356 63.846 1.00 15.66 195 GLU B CA 1
ATOM 1431 C C . GLU B 1 76 ? 2.280 4.591 63.808 1.00 15.81 195 GLU B C 1
ATOM 1432 O O . GLU B 1 76 ? 2.507 3.683 64.617 1.00 17.47 195 GLU B O 1
ATOM 1438 N N . LEU B 1 77 ? 3.156 4.981 62.882 1.00 15.08 196 LEU B N 1
ATOM 1439 C CA . LEU B 1 77 ? 4.536 4.541 62.890 1.00 15.02 196 LEU B CA 1
ATOM 1440 C C . LEU B 1 77 ? 5.318 5.148 64.061 1.00 15.02 196 LEU B C 1
ATOM 1441 O O . LEU B 1 77 ? 5.061 6.309 64.444 1.00 15.58 196 LEU B O 1
ATOM 1446 N N . ASP B 1 78 ? 6.236 4.376 64.642 1.00 13.84 197 ASP B N 1
ATOM 1447 C CA . ASP B 1 78 ? 7.088 4.948 65.692 1.00 14.14 197 ASP B CA 1
ATOM 1448 C C . ASP B 1 78 ? 8.286 5.669 65.097 1.00 14.72 197 ASP B C 1
ATOM 1449 O O . ASP B 1 78 ? 8.482 5.651 63.869 1.00 12.50 197 ASP B O 1
ATOM 1454 N N . ASP B 1 79 ? 9.074 6.352 65.917 1.00 12.96 198 ASP B N 1
ATOM 1455 C CA . ASP B 1 79 ? 10.160 7.180 65.396 1.00 14.06 198 ASP B CA 1
ATOM 1456 C C . ASP B 1 79 ? 11.230 6.396 64.652 1.00 14.08 198 ASP B C 1
ATOM 1457 O O . ASP B 1 79 ? 11.816 6.889 63.675 1.00 12.97 198 ASP B O 1
ATOM 1462 N N . SER B 1 80 ? 11.506 5.176 65.106 1.00 14.42 199 SER B N 1
ATOM 1463 C CA . SER B 1 80 ? 12.495 4.346 64.441 1.00 15.29 199 SER B CA 1
ATOM 1464 C C . SER B 1 80 ? 11.981 3.948 63.062 1.00 12.62 199 SER B C 1
ATOM 1465 O O . SER B 1 80 ? 12.753 3.972 62.089 1.00 14.08 199 SER B O 1
ATOM 1468 N N . GLN B 1 81 ? 10.694 3.616 62.996 1.00 11.88 200 GLN B N 1
ATOM 1469 C CA . GLN B 1 81 ? 10.075 3.246 61.743 1.00 12.04 200 GLN B CA 1
ATOM 1470 C C . GLN B 1 81 ? 10.035 4.428 60.774 1.00 12.93 200 GLN B C 1
ATOM 1471 O O . GLN B 1 81 ? 10.360 4.268 59.589 1.00 12.60 200 GLN B O 1
ATOM 1477 N N . VAL B 1 82 ? 9.675 5.605 61.274 1.00 12.67 201 VAL B N 1
ATOM 1478 C CA . VAL B 1 82 ? 9.777 6.809 60.442 1.00 12.99 201 VAL B CA 1
ATOM 1479 C C . VAL B 1 82 ? 11.175 6.986 59.897 1.00 13.33 201 VAL B C 1
ATOM 1480 O O . VAL B 1 82 ? 11.322 7.237 58.702 1.00 13.08 201 VAL B O 1
ATOM 1484 N N . ARG B 1 83 ? 12.207 6.931 60.732 1.00 12.62 202 ARG B N 1
ATOM 1485 C CA . ARG B 1 83 ? 13.566 7.164 60.234 1.00 12.74 202 ARG B CA 1
ATOM 1486 C C . ARG B 1 83 ? 14.016 6.111 59.210 1.00 12.69 202 ARG B C 1
ATOM 1487 O O . ARG B 1 83 ? 14.641 6.453 58.192 1.00 11.58 202 ARG B O 1
ATOM 1495 N N . GLN B 1 84 ? 13.663 4.851 59.455 1.00 12.45 203 GLN B N 1
ATOM 1496 C CA . GLN B 1 84 ? 14.051 3.798 58.514 1.00 12.60 203 GLN B CA 1
ATOM 1497 C C . GLN B 1 84 ? 13.258 3.934 57.214 1.00 11.24 203 GLN B C 1
ATOM 1498 O O . GLN B 1 84 ? 13.828 3.782 56.141 1.00 11.82 203 GLN B O 1
ATOM 1504 N N . MET B 1 85 ? 11.977 4.262 57.309 1.00 12.04 204 MET B N 1
ATOM 1505 C CA . MET B 1 85 ? 11.200 4.474 56.091 1.00 11.58 204 MET B CA 1
ATOM 1506 C C . MET B 1 85 ? 11.772 5.623 55.275 1.00 11.84 204 MET B C 1
ATOM 1507 O O . MET B 1 85 ? 11.852 5.553 54.053 1.00 10.51 204 MET B O 1
ATOM 1512 N N . LEU B 1 86 ? 12.189 6.689 55.950 1.00 10.40 205 LEU B N 1
ATOM 1513 C CA . LEU B 1 86 ? 12.734 7.820 55.254 1.00 11.35 205 LEU B CA 1
ATOM 1514 C C . LEU B 1 86 ? 14.014 7.408 54.525 1.00 11.85 205 LEU B C 1
ATOM 1515 O O . LEU B 1 86 ? 14.226 7.796 53.380 1.00 13.38 205 LEU B O 1
ATOM 1520 N N . PHE B 1 87 ? 14.884 6.644 55.188 1.00 12.09 206 PHE B N 1
ATOM 1521 C CA . PHE B 1 87 ? 16.119 6.167 54.547 1.00 11.38 206 PHE B CA 1
ATOM 1522 C C . PHE B 1 87 ? 15.782 5.258 53.360 1.00 10.55 206 PHE B C 1
ATOM 1523 O O . PHE B 1 87 ? 16.382 5.390 52.295 1.00 10.83 206 PHE B O 1
ATOM 1531 N N . ASP B 1 88 ? 14.807 4.359 53.537 1.00 10.79 207 ASP B N 1
ATOM 1532 C CA . ASP B 1 88 ? 14.416 3.441 52.434 1.00 11.29 207 ASP B CA 1
ATOM 1533 C C . ASP B 1 88 ? 13.862 4.227 51.265 1.00 11.49 207 ASP B C 1
ATOM 1534 O O . ASP B 1 88 ? 14.203 3.956 50.124 1.00 10.98 207 ASP B O 1
ATOM 1539 N N . LEU B 1 89 ? 13.054 5.234 51.557 1.00 11.66 208 LEU B N 1
ATOM 1540 C CA . LEU B 1 89 ? 12.465 6.053 50.479 1.00 12.45 208 LEU B CA 1
ATOM 1541 C C . LEU B 1 89 ? 13.527 6.914 49.812 1.00 12.78 208 LEU B C 1
ATOM 1542 O O . LEU B 1 89 ? 13.535 7.057 48.602 1.00 12.56 208 LEU B O 1
ATOM 1547 N N . GLU B 1 90 ? 14.449 7.474 50.582 1.00 12.60 209 GLU B N 1
ATOM 1548 C CA . GLU B 1 90 ? 15.555 8.238 49.992 1.00 14.16 209 GLU B CA 1
ATOM 1549 C C . GLU B 1 90 ? 16.385 7.336 49.073 1.00 12.70 209 GLU B C 1
ATOM 1550 O O . GLU B 1 90 ? 16.763 7.750 47.986 1.00 12.30 209 GLU B O 1
ATOM 1556 N N . SER B 1 91 ? 16.674 6.113 49.500 1.00 12.21 210 SER B N 1
ATOM 1557 C CA . SER B 1 91 ? 17.442 5.193 48.711 1.00 12.75 210 SER B CA 1
ATOM 1558 C C . SER B 1 91 ? 16.695 4.863 47.418 1.00 11.57 210 SER B C 1
ATOM 1559 O O . SER B 1 91 ? 17.322 4.757 46.344 1.00 11.91 210 SER B O 1
ATOM 1562 N N . ALA B 1 92 ? 15.369 4.686 47.521 1.00 11.35 211 ALA B N 1
ATOM 1563 C CA . ALA B 1 92 ? 14.573 4.362 46.333 1.00 9.86 211 ALA B CA 1
ATOM 1564 C C . ALA B 1 92 ? 14.525 5.527 45.396 1.00 10.78 211 ALA B C 1
ATOM 1565 O O . ALA B 1 92 ? 14.625 5.349 44.185 1.00 9.25 211 ALA B O 1
ATOM 1567 N N . TYR B 1 93 ? 14.399 6.740 45.940 1.00 9.79 212 TYR B N 1
ATOM 1568 C CA . TYR B 1 93 ? 14.429 7.936 45.127 1.00 9.75 212 TYR B CA 1
ATOM 1569 C C . TYR B 1 93 ? 15.770 8.083 44.402 1.00 9.34 212 TYR B C 1
ATOM 1570 O O . TYR B 1 93 ? 15.840 8.414 43.213 1.00 9.83 212 TYR B O 1
ATOM 1579 N N . ASN B 1 94 ? 16.860 7.887 45.141 1.00 10.14 213 ASN B N 1
ATOM 1580 C CA . ASN B 1 94 ? 18.145 8.041 44.545 1.00 9.94 213 ASN B CA 1
ATOM 1581 C C . ASN B 1 94 ? 18.351 6.989 43.470 1.00 9.25 213 ASN B C 1
ATOM 1582 O O . ASN B 1 94 ? 18.937 7.300 42.428 1.00 10.70 213 ASN B O 1
ATOM 1587 N N . ALA B 1 95 ? 17.827 5.767 43.670 1.00 10.93 214 ALA B N 1
ATOM 1588 C CA . ALA B 1 95 ? 17.939 4.768 42.606 1.00 10.40 214 ALA B CA 1
ATOM 1589 C C . ALA B 1 95 ? 17.138 5.211 41.361 1.00 10.42 214 ALA B C 1
ATOM 1590 O O . ALA B 1 95 ? 17.579 5.056 40.200 1.00 10.59 214 ALA B O 1
ATOM 1592 N N . PHE B 1 96 ? 15.931 5.748 41.594 1.00 11.25 215 PHE B N 1
ATOM 1593 C CA . PHE B 1 96 ? 15.118 6.206 40.477 1.00 11.25 215 PHE B CA 1
ATOM 1594 C C . PHE B 1 96 ? 15.823 7.334 39.721 1.00 11.77 215 PHE B C 1
ATOM 1595 O O . PHE B 1 96 ? 15.808 7.382 38.478 1.00 11.72 215 PHE B O 1
ATOM 1603 N N . ASN B 1 97 ? 16.460 8.234 40.468 1.00 12.00 216 ASN B N 1
ATOM 1604 C CA . ASN B 1 97 ? 17.183 9.305 39.836 1.00 13.72 216 ASN B CA 1
ATOM 1605 C C . ASN B 1 97 ? 18.352 8.796 39.005 1.00 12.37 216 ASN B C 1
ATOM 1606 O O . ASN B 1 97 ? 18.660 9.340 37.949 1.00 12.90 216 ASN B O 1
ATOM 1611 N N . ARG B 1 98 ? 19.027 7.765 39.495 1.00 12.54 217 ARG B N 1
ATOM 1612 C CA . ARG B 1 98 ? 20.058 7.114 38.704 1.00 13.28 217 ARG B CA 1
ATOM 1613 C C . ARG B 1 98 ? 19.506 6.549 37.410 1.00 12.57 217 ARG B C 1
ATOM 1614 O O . ARG B 1 98 ? 20.135 6.692 36.345 1.00 13.79 217 ARG B O 1
ATOM 1622 N N . PHE B 1 99 ? 18.333 5.918 37.473 1.00 12.62 218 PHE B N 1
ATOM 1623 C CA . PHE B 1 99 ? 17.634 5.371 36.287 1.00 12.92 218 PHE B CA 1
ATOM 1624 C C . PHE B 1 99 ? 17.376 6.503 35.263 1.00 12.82 218 PHE B C 1
ATOM 1625 O O . PHE B 1 99 ? 17.540 6.337 34.044 1.00 12.93 218 PHE B O 1
ATOM 1633 N N . LEU B 1 100 ? 16.992 7.661 35.784 1.00 13.67 219 LEU B N 1
ATOM 1634 C CA . LEU B 1 100 ? 16.685 8.824 34.929 1.00 16.08 219 LEU B CA 1
ATOM 1635 C C . LEU B 1 100 ? 17.916 9.504 34.347 1.00 17.20 219 LEU B C 1
ATOM 1636 O O . LEU B 1 100 ? 17.856 10.094 33.260 1.00 19.57 219 LEU B O 1
ATOM 1641 N N . HIS B 1 101 ? 19.027 9.454 35.071 1.00 16.04 220 HIS B N 1
ATOM 1642 C CA . HIS B 1 101 ? 20.233 10.185 34.663 1.00 17.25 220 HIS B CA 1
ATOM 1643 C C . HIS B 1 101 ? 21.254 9.154 34.224 1.00 18.56 220 HIS B C 1
ATOM 1644 O O . HIS B 1 101 ? 22.447 9.365 34.359 1.00 21.33 220 HIS B O 1
#

Solvent-accessible surface area: 10363 Å² total; per-residue (Å²): 154,148,19,31,88,36,17,81,4,0,1,38,0,0,22,31,0,18,43,0,8,26,62,4,142,133,133,45,54,14,28,75,94,0,48,65,28,0,120,97,0,28,54,2,0,72,134,2,98,102,10,50,133,125,14,73,0,33,93,48,0,26,100,23,24,102,96,0,90,93,30,68,54,91,59,122,2,77,103,86,47,13,192,89,0,39,135,23,1,92,26,0,34,61,5,0,36,141,56,0,146,78,29,116,84,18,58,14,0,3,51,0,0,15,20,0,16,49,0,4,28,61,2,122,134,101,46,56,12,27,76,89,0,24,70,33,0,94,90,0,25,70,2,4,77,139,8,98,162,6,64,106,122,40,99,3,18,80,46,2,33,111,18,4,108,98,0,52,96,38,67,52,92,59,110,1,79,89,84,57,10,192,93,0,36,120,14,3,78,33,2,28,58,0,0,36,145,22,0,92

Radius of gyration: 17.88 Å; Cα contacts (8 Å, |Δi|>4): 212; chains: 2; bounding box: 32×48×41 Å

Sequence (200 aa):
HHMGNLNRCIADIVSLFITTVMDKLRLEIRAMDEIQPDLRELMETTMNRMSHLPPDFEGREKVSQWLQKLSSMSASDELDDSQVRQMLFDLESAYNAFNRFLHMGNLNRCIADIVSLFITTVMDKLRLEIRAMDEIQPDLRELMETMNRMSHLPPDFEGREKVSQWLQKLSSMSASDELDDSQVRQMLFDLESAYNAFNRFLH

Foldseek 3Di:
DDDDLQVVLVVLLLVLLVVLLVCLVVVNWFLLVRLVSLVVNLVSVVSNPPADPPQLLNVLSVVVNVVSVVDDRGDTDDPVRSVVNSVSSVVSSVSSVVVVD/DDLLVVLVVLLLVLLVVLLVCLVVVPWFLLVRQVSLVVNLVSCVVNVPPDCPQQLSVLSVVVNVVSVPDPRGDTDDNVRSVVNSVSSVRSSVSVVVVVD

InterPro domains:
  IPR007143 Vacuolar protein sorting-associated Vps28 [PF03997] (39-219)
  IPR007143 Vacuolar protein sorting-associated Vps28 [PIRSF017535] (14-220)
  IPR007143 Vacuolar protein sorting-associated Vps28 [PTHR12937] (16-220)
  IPR017898 Vacuolar protein sorting-associated, VPS28, N-terminal [PS51313] (13-120)
  IPR017899 Vacuolar protein sorting-associated, VPS28, C-terminal [PS51310] (124-220)
  IPR037202 ESCRT assembly domain [SSF140111] (18-112)
  IPR037206 VPS28, C-terminal domain superfamily [G3DSA:1.20.120.1130] (120-221)
  IPR037206 VPS28, C-terminal domain superfamily [SSF140427] (125-219)
  IPR038358 VPS28, N-terminal domain superfamily [G3DSA:1.20.1440.200] (11-112)

Secondary structure (DSSP, 8-state):
----HHHHHHHHHHHHHHHHHHHHHTT--BHHHHHHHHHHHHHHHHH-TTS-TT-HHHHHHHHHHHHHHTS-TT-B--HHHHHHHHHHHHHHHHHHHHHH-/--HHHHHHHHHHHHHHHHHHHHHTT--BHHHHHHHHHHHHHHHHHSTTS-TT-TTHHHHHHHHHHHHTS-TT-B--HHHHHHHHHHHHHHHHHHHHHH-

Nearest PDB structures (foldseek):
  2j9w-assembly2_B  TM=1.010E+00  e=5.033E-16  Xenopus laevis
  2j9v-assembly1_A  TM=9.305E-01  e=3.472E-05  Saccharomyces cerevisiae
  1wn0-assembly4_D  TM=5.494E-01  e=2.744E-01  Zea mays
  1yvi-assembly2_B  TM=4.668E-01  e=1.102E+00  Oryza sativa
  2j9w-assembly2_B  TM=9.841E-01  e=1.332E-13  Xenopus laevis

B-factor: mean 16.59, std 6.43, range [6.62, 44.62]

CATH classification: 1.20.120.1130